Protein AF-A0A194XUF2-F1 (afdb_monomer_lite)

Sequence (335 aa):
MAGYPRASLILEAGYEISKMLRAVTEKLVVGLSPSSGTRDRFGSMASMAIQPSVFVESGSRYLGRPFASPPSCAIEDLLSIASDRVEYTFGHVTLLQTDPAFLRWYTQELLDNALLSAECKSMPEVCYGLAAEHISRDVANFWVWKGIVGELNYLKSVDNSKHNDPRLLSAMGALESLILHHIDHLERHICSCILQRPAFKDLWDIKYPAFGVAKTSNKGFKSALDLFKKDPLHWCLTQILTSTKTKDGFDHAMLFAFLNNLLSSKTIKEESKGRIDDALLEKYSDLGALHELRDLLLMHRTGLTYRNFDDAKLKETGRAWRYLSKGYKEGSTVL

Foldseek 3Di:
DPPPPVVVVVVVVVLVVLVVVLVVVVVVVVPDDPPDPDDDPPVVVVCLLPDQFPQDPDGDCLSPDRSDDDPPLDLVVLLVLLVVQLVVLVVVLCCCVPPPVSVVVLLVVQLLFFADVPPCVVPVVVSVVVSVLLSVVSVVSSLLSVLLSQLSVVLVVVPPVDPPDVVNLLSLLLSLQSLVVVLLLLLVVLVLSLCRGPLCVVQWDWDDDPDAAIDIDGPPDPDLVSCCVPPVQVSLSVLLSCQVPDPPGDDNSVSVSVNRSQLPDPPDDVSSNVSDDPSSVVSVSSSSSSVSSSVSSCVVDDPRDNDHNVNSLVPDPGPSSVCVVVCPDSPPPRD

Structure (mmCIF, N/CA/C/O backbone):
data_AF-A0A194XUF2-F1
#
_entry.id   AF-A0A194XUF2-F1
#
loop_
_atom_site.group_PDB
_atom_site.id
_atom_site.type_symbol
_atom_site.label_atom_id
_atom_site.label_alt_id
_atom_site.label_comp_id
_atom_site.label_asym_id
_atom_site.label_entity_id
_atom_site.label_seq_id
_atom_site.pdbx_PDB_ins_code
_atom_site.Cartn_x
_atom_site.Cartn_y
_atom_site.Cartn_z
_atom_site.occupancy
_atom_site.B_iso_or_equiv
_atom_site.auth_seq_id
_atom_site.auth_comp_id
_atom_site.auth_asym_id
_atom_site.auth_atom_id
_atom_site.pdbx_PDB_model_num
ATOM 1 N N . MET A 1 1 ? 38.205 -15.140 -6.579 1.00 40.06 1 MET A N 1
ATOM 2 C CA . MET A 1 1 ? 36.902 -15.312 -7.262 1.00 40.06 1 MET A CA 1
ATOM 3 C C . MET A 1 1 ? 36.712 -16.790 -7.610 1.00 40.06 1 MET A C 1
ATOM 5 O O . MET A 1 1 ? 37.253 -17.225 -8.611 1.00 40.06 1 MET A O 1
ATOM 9 N N . ALA A 1 2 ? 36.033 -17.581 -6.766 1.00 34.72 2 ALA A N 1
ATOM 10 C CA . ALA A 1 2 ? 35.863 -19.036 -6.963 1.00 34.72 2 ALA A CA 1
ATOM 11 C C . ALA A 1 2 ? 34.520 -19.583 -6.410 1.00 34.72 2 ALA A C 1
ATOM 13 O O . ALA A 1 2 ? 34.443 -20.729 -5.981 1.00 34.72 2 ALA A O 1
ATOM 14 N N . GLY A 1 3 ? 33.465 -18.755 -6.361 1.00 46.03 3 GLY A N 1
ATOM 15 C CA . GLY A 1 3 ? 32.161 -19.122 -5.767 1.00 46.03 3 GLY A CA 1
ATOM 16 C C . GLY A 1 3 ? 31.010 -19.333 -6.762 1.00 46.03 3 GLY A C 1
ATOM 17 O O . GLY A 1 3 ? 30.000 -19.932 -6.410 1.00 46.03 3 GLY A O 1
ATOM 18 N N . TYR A 1 4 ? 31.162 -18.877 -8.007 1.00 51.59 4 TYR A N 1
ATOM 19 C CA . TYR A 1 4 ? 30.084 -18.832 -9.006 1.00 51.59 4 TYR A CA 1
ATOM 20 C C . TYR A 1 4 ? 29.613 -20.210 -9.534 1.00 51.59 4 TYR A C 1
ATOM 22 O O . TYR A 1 4 ? 28.406 -20.404 -9.670 1.00 51.59 4 TYR A O 1
ATOM 30 N N . PRO A 1 5 ? 30.493 -21.212 -9.764 1.00 51.97 5 PRO A N 1
ATOM 31 C CA . PRO A 1 5 ? 30.065 -22.497 -10.334 1.00 51.97 5 PRO A CA 1
ATOM 32 C C . PRO A 1 5 ? 29.207 -23.331 -9.375 1.00 51.97 5 PRO A C 1
ATOM 34 O O . PRO A 1 5 ? 28.262 -23.992 -9.791 1.00 51.97 5 PRO A O 1
ATOM 37 N N . ARG A 1 6 ? 29.513 -23.285 -8.070 1.00 46.78 6 ARG A N 1
ATOM 38 C CA . ARG A 1 6 ? 28.787 -24.067 -7.057 1.00 46.78 6 ARG A CA 1
ATOM 39 C C . ARG A 1 6 ? 27.385 -23.522 -6.804 1.00 46.78 6 ARG A C 1
ATOM 41 O O . ARG A 1 6 ? 26.463 -24.311 -6.666 1.00 46.78 6 ARG A O 1
ATOM 48 N N . ALA A 1 7 ? 27.217 -22.199 -6.785 1.00 49.03 7 ALA A N 1
ATOM 49 C CA . ALA A 1 7 ? 25.901 -21.582 -6.631 1.00 49.03 7 ALA A CA 1
ATOM 50 C C . ALA A 1 7 ? 24.981 -21.898 -7.824 1.00 49.03 7 ALA A C 1
ATOM 52 O O . ALA A 1 7 ? 23.824 -22.248 -7.615 1.00 49.03 7 ALA A O 1
ATOM 53 N N . SER A 1 8 ? 25.513 -21.867 -9.053 1.00 49.47 8 SER A N 1
ATOM 54 C CA . SER A 1 8 ? 24.760 -22.242 -10.260 1.00 49.47 8 SER A CA 1
ATOM 55 C C . SER A 1 8 ? 24.282 -23.694 -10.211 1.00 49.47 8 SER A C 1
ATOM 57 O O . SER A 1 8 ? 23.112 -23.953 -10.458 1.00 49.47 8 SER A O 1
ATOM 59 N N . LEU A 1 9 ? 25.157 -24.629 -9.821 1.00 60.72 9 LEU A N 1
ATOM 60 C CA . LEU A 1 9 ? 24.805 -26.049 -9.695 1.00 60.72 9 LEU A CA 1
ATOM 61 C C . LEU A 1 9 ? 23.752 -26.303 -8.608 1.00 60.72 9 LEU A C 1
ATOM 63 O O . LEU A 1 9 ? 22.891 -27.160 -8.775 1.00 60.72 9 LEU A O 1
ATOM 67 N N . ILE A 1 10 ? 23.803 -25.561 -7.497 1.00 64.94 10 ILE A N 1
ATOM 68 C CA . ILE A 1 10 ? 22.801 -25.665 -6.425 1.00 64.94 10 ILE A CA 1
ATOM 69 C C . ILE A 1 10 ? 21.438 -25.155 -6.908 1.00 64.94 10 ILE A C 1
ATOM 71 O O . ILE A 1 10 ? 20.421 -25.789 -6.631 1.00 64.94 10 ILE A O 1
ATOM 75 N N . LEU A 1 11 ? 21.408 -24.043 -7.647 1.00 62.00 11 LEU A N 1
ATOM 76 C CA . LEU A 1 11 ? 20.172 -23.496 -8.213 1.00 62.00 11 LEU A CA 1
ATOM 77 C C . LEU A 1 11 ? 19.583 -24.414 -9.292 1.00 62.00 11 LEU A C 1
ATOM 79 O O . LEU A 1 11 ? 18.376 -24.637 -9.309 1.00 62.00 11 LEU A O 1
ATOM 83 N N . GLU A 1 12 ? 20.426 -24.995 -10.143 1.00 65.38 12 GLU A N 1
ATOM 84 C CA . GLU A 1 12 ? 20.022 -25.944 -11.185 1.00 65.38 12 GLU A CA 1
ATOM 85 C C . GLU A 1 12 ? 19.483 -27.251 -10.582 1.00 65.38 12 GLU A C 1
ATOM 87 O O . GLU A 1 12 ? 18.410 -27.720 -10.962 1.00 65.38 12 GLU A O 1
ATOM 92 N N . ALA A 1 13 ? 20.147 -27.784 -9.552 1.00 68.44 13 ALA A N 1
ATOM 93 C CA . ALA A 1 13 ? 19.640 -28.923 -8.793 1.00 68.44 13 ALA A CA 1
ATOM 94 C C . ALA A 1 13 ? 18.308 -28.599 -8.091 1.00 68.44 13 ALA A C 1
ATOM 96 O O . ALA A 1 13 ? 17.380 -29.408 -8.119 1.00 68.44 13 ALA A O 1
ATOM 97 N N . GLY A 1 14 ? 18.183 -27.408 -7.495 1.00 66.69 14 GLY A N 1
ATOM 98 C CA . GLY A 1 14 ? 16.940 -26.942 -6.873 1.00 66.69 14 GLY A CA 1
ATOM 99 C C . GLY A 1 14 ? 15.788 -26.806 -7.873 1.00 66.69 14 GLY A C 1
ATOM 100 O O . GLY A 1 14 ? 14.648 -27.165 -7.560 1.00 66.69 14 GLY A O 1
ATOM 101 N N . TYR A 1 15 ? 16.085 -26.354 -9.091 1.00 65.94 15 TYR A N 1
ATOM 102 C CA . TYR A 1 15 ? 15.126 -26.281 -10.189 1.00 65.94 15 TYR A CA 1
ATOM 103 C C . TYR A 1 15 ? 14.644 -27.673 -10.618 1.00 65.94 15 TYR A C 1
ATOM 105 O O . TYR A 1 15 ? 13.435 -27.903 -10.684 1.00 65.94 15 TYR A O 1
ATOM 113 N N . GLU A 1 16 ? 15.556 -28.624 -10.834 1.00 70.81 16 GLU A N 1
ATOM 114 C CA . GLU A 1 16 ? 15.193 -29.990 -11.234 1.00 70.81 16 GLU A CA 1
ATOM 115 C C . GLU A 1 16 ? 14.397 -30.726 -10.146 1.00 70.81 16 GLU A C 1
ATOM 117 O O . GLU A 1 16 ? 13.402 -31.390 -10.447 1.00 70.81 16 GLU A O 1
ATOM 122 N N . ILE A 1 17 ? 14.746 -30.535 -8.868 1.00 75.75 17 ILE A N 1
ATOM 123 C CA . ILE A 1 17 ? 13.960 -31.064 -7.743 1.00 75.75 17 ILE A CA 1
ATOM 124 C C . ILE A 1 17 ? 12.552 -30.458 -7.741 1.00 75.75 17 ILE A C 1
ATOM 126 O O . ILE A 1 17 ? 11.568 -31.188 -7.624 1.00 75.75 17 ILE A O 1
ATOM 130 N N . SER A 1 18 ? 12.427 -29.140 -7.911 1.00 65.12 18 SER A N 1
ATOM 131 C CA . SER A 1 18 ? 11.123 -28.460 -7.922 1.00 65.12 18 SER A CA 1
ATOM 132 C C . SER A 1 18 ? 10.251 -28.921 -9.092 1.00 65.12 18 SER A C 1
ATOM 134 O O . SER A 1 18 ? 9.057 -29.169 -8.926 1.00 65.12 18 SER A O 1
ATOM 136 N N . LYS A 1 19 ? 10.858 -29.114 -10.265 1.00 65.50 19 LYS A N 1
ATOM 137 C CA . LYS A 1 19 ? 10.210 -29.653 -11.465 1.00 65.50 19 LYS A CA 1
ATOM 138 C C . LYS A 1 19 ? 9.749 -31.099 -11.267 1.00 65.50 19 LYS A C 1
ATOM 140 O O . LYS A 1 19 ? 8.627 -31.435 -11.647 1.00 65.50 19 LYS A O 1
ATOM 145 N N . MET A 1 20 ? 10.564 -31.938 -10.625 1.00 74.88 20 MET A N 1
ATOM 146 C CA . MET A 1 20 ? 10.188 -33.305 -10.255 1.00 74.88 20 MET A CA 1
ATOM 147 C C . MET A 1 20 ? 9.020 -33.315 -9.259 1.00 74.88 20 MET A C 1
ATOM 149 O O . MET A 1 20 ? 8.030 -34.009 -9.487 1.00 74.88 20 MET A O 1
ATOM 153 N N . LEU A 1 21 ? 9.107 -32.533 -8.179 1.00 69.56 21 LEU A N 1
ATOM 154 C CA . LEU A 1 21 ? 8.065 -32.446 -7.150 1.00 69.56 21 LEU A CA 1
ATOM 155 C C . LEU A 1 21 ? 6.743 -31.951 -7.736 1.00 69.56 21 LEU A C 1
ATOM 157 O O . LEU A 1 21 ? 5.685 -32.507 -7.443 1.00 69.56 21 LEU A O 1
ATOM 161 N N . ARG A 1 22 ? 6.800 -30.974 -8.640 1.00 65.12 22 ARG A N 1
ATOM 162 C CA . ARG A 1 22 ? 5.644 -30.525 -9.412 1.00 65.12 22 ARG A CA 1
ATOM 163 C C . ARG A 1 22 ? 5.040 -31.648 -10.249 1.00 65.12 22 ARG A C 1
ATOM 165 O O . ARG A 1 22 ? 3.844 -31.887 -10.136 1.00 65.12 22 ARG A O 1
ATOM 172 N N . ALA A 1 23 ? 5.840 -32.364 -11.038 1.00 71.94 23 ALA A N 1
ATOM 173 C CA . ALA A 1 23 ? 5.343 -33.466 -11.863 1.00 71.94 23 ALA A CA 1
ATOM 174 C C . ALA A 1 23 ? 4.693 -34.578 -11.017 1.00 71.94 23 ALA A C 1
ATOM 176 O O . ALA A 1 23 ? 3.717 -35.201 -11.438 1.00 71.94 23 ALA A O 1
ATOM 177 N N . VAL A 1 24 ? 5.209 -34.820 -9.808 1.00 72.88 24 VAL A N 1
ATOM 178 C CA . VAL A 1 24 ? 4.599 -35.738 -8.836 1.00 72.88 24 VAL A CA 1
ATOM 179 C C . VAL A 1 24 ? 3.276 -35.178 -8.312 1.00 72.88 24 VAL A C 1
ATOM 181 O O . VAL A 1 24 ? 2.286 -35.903 -8.269 1.00 72.88 24 VAL A O 1
ATOM 184 N N . THR A 1 25 ? 3.222 -33.891 -7.975 1.00 68.00 25 THR A N 1
ATOM 185 C CA . THR A 1 25 ? 2.018 -33.244 -7.433 1.00 68.00 25 THR A CA 1
ATOM 186 C C . THR A 1 25 ? 0.908 -33.173 -8.481 1.00 68.00 25 THR A C 1
ATOM 188 O O . THR A 1 25 ? -0.230 -33.516 -8.184 1.00 68.00 25 THR A O 1
ATOM 191 N N . GLU A 1 26 ? 1.228 -32.829 -9.729 1.00 69.19 26 GLU A N 1
ATOM 192 C CA . GLU A 1 26 ? 0.279 -32.838 -10.848 1.00 69.19 26 GLU A CA 1
ATOM 193 C C . GLU A 1 26 ? -0.318 -34.237 -11.057 1.00 69.19 26 GLU A C 1
ATOM 195 O O . GLU A 1 26 ? -1.535 -34.374 -11.171 1.00 69.19 26 GLU A O 1
ATOM 200 N N . LYS A 1 27 ? 0.499 -35.299 -10.998 1.00 71.50 27 LYS A N 1
ATOM 201 C CA . LYS A 1 27 ? 0.008 -36.687 -11.066 1.00 71.50 27 LYS A CA 1
ATOM 202 C C . LYS A 1 27 ? -0.879 -37.076 -9.881 1.00 71.50 27 LYS A C 1
ATOM 204 O O . LYS A 1 27 ? -1.823 -37.836 -10.070 1.00 71.50 27 LYS A O 1
ATOM 209 N N . LEU A 1 28 ? -0.591 -36.571 -8.681 1.00 65.81 28 LEU A N 1
ATOM 210 C CA . LEU A 1 28 ? -1.396 -36.834 -7.484 1.00 65.81 28 LEU A CA 1
ATOM 211 C C . LEU A 1 28 ? -2.737 -36.083 -7.511 1.00 65.81 28 LEU A C 1
ATOM 213 O O . LEU A 1 28 ? -3.747 -36.618 -7.061 1.00 65.81 28 LEU A O 1
ATOM 217 N N . VAL A 1 29 ? -2.769 -34.869 -8.068 1.00 58.28 29 VAL A N 1
ATOM 218 C CA . VAL A 1 29 ? -3.973 -34.023 -8.121 1.00 58.28 29 VAL A CA 1
ATOM 219 C C . VAL A 1 29 ? -4.971 -34.491 -9.188 1.00 58.28 29 VAL A C 1
ATOM 221 O O . VAL A 1 29 ? -6.173 -34.358 -8.981 1.00 58.28 29 VAL A O 1
ATOM 224 N N . VAL A 1 30 ? -4.517 -35.119 -10.281 1.00 60.88 30 VAL A N 1
ATOM 225 C CA . VAL A 1 30 ? -5.395 -35.663 -11.344 1.00 60.88 30 VAL A CA 1
ATOM 226 C C . VAL A 1 30 ? -6.391 -36.723 -10.827 1.00 60.88 30 VAL A C 1
ATOM 228 O O . VAL A 1 30 ? -7.438 -36.924 -11.437 1.00 60.88 30 VAL A O 1
ATOM 231 N N . GLY A 1 31 ? -6.127 -37.362 -9.681 1.00 50.22 31 GLY A N 1
ATOM 232 C CA . GLY A 1 31 ? -7.043 -38.326 -9.050 1.00 50.22 31 GLY A CA 1
ATOM 233 C C . GLY A 1 31 ? -8.122 -37.723 -8.138 1.00 50.22 31 GLY A C 1
ATOM 234 O O . GLY A 1 31 ? -9.029 -38.440 -7.719 1.00 50.22 31 GLY A O 1
ATOM 235 N N . LEU A 1 32 ? -8.057 -36.426 -7.824 1.00 49.50 32 LEU A N 1
ATOM 236 C CA . LEU A 1 32 ? -8.953 -35.762 -6.871 1.00 49.50 32 LEU A CA 1
ATOM 237 C C . LEU A 1 32 ? -10.143 -35.112 -7.598 1.00 49.50 32 LEU A C 1
ATOM 239 O O . LEU A 1 32 ? -10.246 -33.892 -7.691 1.00 49.50 32 LEU A O 1
ATOM 243 N N . SER A 1 33 ? -11.061 -35.926 -8.127 1.00 41.66 33 SER A N 1
ATOM 244 C CA . SER A 1 33 ? -12.387 -35.425 -8.523 1.00 41.66 33 SER A CA 1
ATOM 245 C C . SER A 1 33 ? -13.258 -35.184 -7.278 1.00 41.66 33 SER A C 1
ATOM 247 O O . SER A 1 33 ? -13.257 -36.017 -6.371 1.00 41.66 33 SER A O 1
ATOM 249 N N . PRO A 1 34 ? -14.057 -34.102 -7.218 1.00 44.28 34 PRO A N 1
ATOM 250 C CA . PRO A 1 34 ? -14.832 -33.728 -6.029 1.00 44.28 34 PRO A CA 1
ATOM 251 C C . PRO A 1 34 ? -16.060 -34.623 -5.753 1.00 44.28 34 PRO A C 1
ATOM 253 O O . PRO A 1 34 ? -16.905 -34.265 -4.938 1.00 44.28 34 PRO A O 1
ATOM 256 N N . SER A 1 35 ? -16.195 -35.780 -6.411 1.00 41.84 35 SER A N 1
ATOM 257 C CA . SER A 1 35 ? -17.428 -36.580 -6.408 1.00 41.84 35 SER A CA 1
ATOM 258 C C . SER A 1 35 ? -17.342 -37.956 -5.739 1.00 41.84 35 SER A C 1
ATOM 260 O O . SER A 1 35 ? -18.341 -38.672 -5.741 1.00 41.84 35 SER A O 1
ATOM 262 N N . SER A 1 36 ? -16.223 -38.359 -5.131 1.00 37.88 36 SER A N 1
ATOM 263 C CA . SER A 1 36 ? -16.166 -39.628 -4.383 1.00 37.88 36 SER A CA 1
ATOM 264 C C . SER A 1 36 ? -16.103 -39.384 -2.878 1.00 37.88 36 SER A C 1
ATOM 266 O O . SER A 1 36 ? -15.071 -38.982 -2.344 1.00 37.88 36 SER A O 1
ATOM 268 N N . GLY A 1 37 ? -17.228 -39.637 -2.204 1.00 43.22 37 GLY A N 1
ATOM 269 C CA . GLY A 1 37 ? -17.474 -39.426 -0.775 1.00 43.22 37 GLY A CA 1
ATOM 270 C C . GLY A 1 37 ? -16.694 -40.335 0.177 1.00 43.22 37 GLY A C 1
ATOM 271 O O . GLY A 1 37 ? -17.290 -40.978 1.039 1.00 43.22 37 GLY A O 1
ATOM 272 N N . THR A 1 38 ? -15.367 -40.340 0.087 1.00 39.69 38 THR A N 1
ATOM 273 C CA . THR A 1 38 ? -14.507 -40.968 1.092 1.00 39.69 38 THR A CA 1
ATOM 274 C C . THR A 1 38 ? -13.694 -39.884 1.788 1.00 39.69 38 THR A C 1
ATOM 276 O O . THR A 1 38 ? -13.083 -39.041 1.141 1.00 39.69 38 THR A O 1
ATOM 279 N N . ARG A 1 39 ? -13.752 -39.867 3.125 1.00 50.03 39 ARG A N 1
ATOM 280 C CA . ARG A 1 39 ? -13.077 -38.912 4.019 1.00 50.03 39 ARG A CA 1
ATOM 281 C C . ARG A 1 39 ? -11.566 -38.849 3.756 1.00 50.03 39 ARG A C 1
ATOM 283 O O . ARG A 1 39 ? -10.800 -39.512 4.449 1.00 50.03 39 ARG A O 1
ATOM 290 N N . ASP A 1 40 ? -11.135 -37.980 2.853 1.00 44.59 40 ASP A N 1
ATOM 291 C CA . ASP A 1 40 ? -9.723 -37.652 2.702 1.00 44.59 40 ASP A CA 1
ATOM 292 C C . ASP A 1 40 ? -9.377 -36.432 3.553 1.00 44.59 40 ASP A C 1
ATOM 294 O O . ASP A 1 40 ? -9.626 -35.278 3.195 1.00 44.59 40 ASP A O 1
ATOM 298 N N . ARG A 1 41 ? -8.737 -36.692 4.700 1.00 46.06 41 ARG A N 1
ATOM 299 C CA . ARG A 1 41 ? -8.050 -35.660 5.500 1.00 46.06 41 ARG A CA 1
ATOM 300 C C . ARG A 1 41 ? -7.092 -34.832 4.633 1.00 46.06 41 ARG A C 1
ATOM 302 O O . ARG A 1 41 ? -6.920 -33.646 4.886 1.00 46.06 41 ARG A O 1
ATOM 309 N N . PHE A 1 42 ? -6.539 -35.438 3.581 1.00 41.28 42 PHE A N 1
ATOM 310 C CA . PHE A 1 42 ? -5.692 -34.780 2.590 1.00 41.28 42 PHE A CA 1
ATOM 311 C C . PHE A 1 42 ? -6.455 -33.804 1.687 1.00 41.28 42 PHE A C 1
ATOM 313 O O . PHE A 1 42 ? -5.980 -32.695 1.474 1.00 41.28 42 PHE A O 1
ATOM 320 N N . GLY A 1 43 ? -7.655 -34.162 1.219 1.00 38.03 43 GLY A N 1
ATOM 321 C CA . GLY A 1 43 ? -8.521 -33.262 0.450 1.00 38.03 43 GLY A CA 1
ATOM 322 C C . GLY A 1 43 ? -8.975 -32.062 1.281 1.00 38.03 43 GLY A C 1
ATOM 323 O O . GLY A 1 43 ? -8.968 -30.936 0.797 1.00 38.03 43 GLY A O 1
ATOM 324 N N . SER A 1 44 ? -9.254 -32.278 2.571 1.00 41.97 44 SER A N 1
ATOM 325 C CA . SER A 1 44 ? -9.526 -31.199 3.528 1.00 41.97 44 SER A CA 1
ATOM 326 C C . SER A 1 44 ? -8.309 -30.285 3.738 1.00 41.97 44 SER A C 1
ATOM 328 O O . SER A 1 44 ? -8.459 -29.068 3.649 1.00 41.97 44 SER A O 1
ATOM 330 N N . MET A 1 45 ? -7.105 -30.834 3.935 1.00 40.66 45 MET A N 1
ATOM 331 C CA . MET A 1 45 ? -5.872 -30.040 4.076 1.00 40.66 45 MET A CA 1
ATOM 332 C C . MET A 1 45 ? -5.511 -29.278 2.795 1.00 40.66 45 MET A C 1
ATOM 334 O O . MET A 1 45 ? -5.147 -28.107 2.862 1.00 40.66 45 MET A O 1
ATOM 338 N N . ALA A 1 46 ? -5.667 -29.908 1.629 1.00 37.84 46 ALA A N 1
ATOM 339 C CA . ALA A 1 46 ? -5.457 -29.272 0.334 1.00 37.84 46 ALA A CA 1
ATOM 340 C C . ALA A 1 46 ? -6.491 -28.165 0.087 1.00 37.84 46 ALA A C 1
ATOM 342 O O . ALA A 1 46 ? -6.126 -27.077 -0.332 1.00 37.84 46 ALA A O 1
ATOM 343 N N . SER A 1 47 ? -7.764 -28.383 0.428 1.00 39.75 47 SER A N 1
ATOM 344 C CA . SER A 1 47 ? -8.802 -27.350 0.304 1.00 39.75 47 SER A CA 1
ATOM 345 C C . SER A 1 47 ? -8.605 -26.167 1.258 1.00 39.75 47 SER A C 1
ATOM 347 O O . SER A 1 47 ? -8.954 -25.051 0.896 1.00 39.75 47 SER A O 1
ATOM 349 N N . MET A 1 48 ? -7.999 -26.372 2.438 1.00 39.69 48 MET A N 1
ATOM 350 C CA . MET A 1 48 ? -7.602 -25.278 3.338 1.00 39.69 48 MET A CA 1
ATOM 351 C C . MET A 1 48 ? -6.394 -24.497 2.806 1.00 39.69 48 MET A C 1
ATOM 353 O O . MET A 1 48 ? -6.323 -23.293 3.008 1.00 39.69 48 MET A O 1
ATOM 357 N N . ALA A 1 49 ? -5.468 -25.160 2.108 1.00 38.19 49 ALA A N 1
ATOM 358 C CA . ALA A 1 49 ? -4.321 -24.514 1.465 1.00 38.19 49 ALA A CA 1
ATOM 359 C C . ALA A 1 49 ? -4.668 -23.830 0.124 1.00 38.19 49 ALA A C 1
ATOM 361 O O . ALA A 1 49 ? -3.873 -23.048 -0.384 1.00 38.19 49 ALA A O 1
ATOM 362 N N . ILE A 1 50 ? -5.831 -24.144 -0.462 1.00 40.34 50 ILE A N 1
ATOM 363 C CA . ILE A 1 50 ? -6.291 -23.680 -1.783 1.00 40.34 50 ILE A CA 1
ATOM 364 C C . ILE A 1 50 ? -7.634 -22.935 -1.635 1.00 40.34 50 ILE A C 1
ATOM 366 O O . ILE A 1 50 ? -8.524 -23.066 -2.473 1.00 40.34 50 ILE A O 1
ATOM 370 N N . GLN A 1 51 ? -7.837 -22.176 -0.554 1.00 37.12 51 GLN A N 1
ATOM 371 C CA . GLN A 1 51 ? -8.993 -21.276 -0.498 1.00 37.12 51 GLN A CA 1
ATOM 372 C C . GLN A 1 51 ? -8.721 -20.027 -1.350 1.00 37.12 51 GLN A C 1
ATOM 374 O O . GLN A 1 51 ? -7.654 -19.428 -1.207 1.00 37.12 51 GLN A O 1
ATOM 379 N N . PRO A 1 52 ? -9.654 -19.619 -2.231 1.00 35.91 52 PRO A N 1
ATOM 380 C CA . PRO A 1 52 ? -9.595 -18.301 -2.848 1.00 35.91 52 PRO A CA 1
ATOM 381 C C . PRO A 1 52 ? -9.735 -17.238 -1.751 1.00 35.91 52 PRO A C 1
ATOM 383 O O . PRO A 1 52 ? -10.600 -17.340 -0.879 1.00 35.91 52 PRO A O 1
ATOM 386 N N . SER A 1 53 ? -8.825 -16.268 -1.758 1.00 36.91 53 SER A N 1
ATOM 387 C CA . SER A 1 53 ? -8.727 -15.221 -0.748 1.00 36.91 53 SER A CA 1
ATOM 388 C C . SER A 1 53 ? -9.864 -14.214 -0.824 1.00 36.91 53 SER A C 1
ATOM 390 O O . SER A 1 53 ? -10.385 -13.911 -1.890 1.00 36.91 53 SER A O 1
ATOM 392 N N . VAL A 1 54 ? -10.159 -13.618 0.333 1.00 42.38 54 VAL A N 1
ATOM 393 C CA . VAL A 1 54 ? -10.959 -12.388 0.467 1.00 42.38 54 VAL A CA 1
ATOM 394 C C . VAL A 1 54 ? -10.219 -11.185 -0.144 1.00 42.38 54 VAL A C 1
ATOM 396 O O . VAL A 1 54 ? -10.834 -10.229 -0.601 1.00 42.38 54 VAL A O 1
ATOM 399 N N . PHE A 1 55 ? -8.888 -11.254 -0.226 1.00 39.78 55 PHE A N 1
ATOM 400 C CA . PHE A 1 55 ? -8.082 -10.301 -0.976 1.00 39.78 55 PHE A CA 1
ATOM 401 C C . PHE A 1 55 ? -8.114 -10.654 -2.469 1.00 39.78 55 PHE A C 1
ATOM 403 O O . PHE A 1 55 ? -7.320 -11.470 -2.938 1.00 39.78 55 PHE A O 1
ATOM 410 N N . VAL A 1 56 ? -8.992 -9.947 -3.182 1.00 43.31 56 VAL A N 1
ATOM 411 C CA . VAL A 1 56 ? -8.997 -9.678 -4.629 1.00 43.31 56 VAL A CA 1
ATOM 412 C C . VAL A 1 56 ? -9.650 -10.742 -5.532 1.00 43.31 56 VAL A C 1
ATOM 414 O O . VAL A 1 56 ? -9.237 -11.897 -5.590 1.00 43.31 56 VAL A O 1
ATOM 417 N N . GLU A 1 57 ? -10.576 -10.267 -6.375 1.00 39.62 57 GLU A N 1
ATOM 418 C CA . GLU A 1 57 ? -11.034 -10.880 -7.639 1.00 39.62 57 GLU A CA 1
ATOM 419 C C . GLU A 1 57 ? -9.893 -11.129 -8.666 1.00 39.62 57 GLU A C 1
ATOM 421 O O . GLU A 1 57 ? -10.126 -11.688 -9.733 1.00 39.62 57 GLU A O 1
ATOM 426 N N . SER A 1 58 ? -8.643 -10.818 -8.306 1.00 46.03 58 SER A N 1
ATOM 427 C CA . SER A 1 58 ? -7.393 -11.082 -9.025 1.00 46.03 58 SER A CA 1
ATOM 428 C C . SER A 1 58 ? -6.354 -11.571 -8.006 1.00 46.03 58 SER A C 1
ATOM 430 O O . SER A 1 58 ? -5.645 -10.781 -7.386 1.00 46.03 58 SER A O 1
ATOM 432 N N . GLY A 1 59 ? -6.323 -12.882 -7.751 1.00 45.38 59 GLY A N 1
ATOM 433 C CA . GLY A 1 59 ? -5.532 -13.484 -6.672 1.00 45.38 59 GLY A CA 1
ATOM 434 C C . GLY A 1 59 ? -4.037 -13.129 -6.714 1.00 45.38 59 GLY A C 1
ATOM 435 O O . GLY A 1 59 ? -3.359 -13.383 -7.707 1.00 45.38 59 GLY A O 1
ATOM 436 N N . SER A 1 60 ? -3.517 -12.589 -5.606 1.00 47.59 60 SER A N 1
ATOM 437 C CA . SER A 1 60 ? -2.083 -12.306 -5.419 1.00 47.59 60 SER A CA 1
ATOM 438 C C . SER A 1 60 ? -1.232 -13.584 -5.480 1.00 47.59 60 SER A C 1
ATOM 440 O O . SER A 1 60 ? -1.610 -14.625 -4.926 1.00 47.59 60 SER A O 1
ATOM 442 N N . ARG A 1 61 ? -0.035 -13.507 -6.092 1.00 51.22 61 ARG A N 1
ATOM 443 C CA . ARG A 1 61 ? 0.912 -14.641 -6.185 1.00 51.22 61 ARG A CA 1
ATOM 444 C C . ARG A 1 61 ? 1.486 -15.064 -4.830 1.00 51.22 61 ARG A C 1
ATOM 446 O O . ARG A 1 61 ? 2.027 -16.165 -4.724 1.00 51.22 61 ARG A O 1
ATOM 453 N N . TYR A 1 62 ? 1.325 -14.250 -3.786 1.00 43.22 62 TYR A N 1
ATOM 454 C CA . TYR A 1 62 ? 1.710 -14.597 -2.414 1.00 43.22 62 TYR A CA 1
ATOM 455 C C . TYR A 1 62 ? 0.900 -15.736 -1.801 1.00 43.22 62 TYR A C 1
ATOM 457 O O . TYR A 1 62 ? 1.334 -16.360 -0.837 1.00 43.22 62 TYR A O 1
ATOM 465 N N . LEU A 1 63 ? -0.239 -16.072 -2.402 1.00 46.50 63 LEU A N 1
ATOM 466 C CA . LEU A 1 63 ? -1.046 -17.233 -2.031 1.00 46.50 63 LEU A CA 1
ATOM 467 C C . LEU A 1 63 ? -0.647 -18.487 -2.826 1.00 46.50 63 LEU A C 1
ATOM 469 O O . LEU A 1 63 ? -1.435 -19.418 -2.996 1.00 46.50 63 LEU A O 1
ATOM 473 N N . GLY A 1 64 ? 0.586 -18.496 -3.341 1.00 47.25 64 GLY A N 1
ATOM 474 C CA . GLY A 1 64 ? 1.135 -19.523 -4.209 1.00 47.25 64 GLY A CA 1
ATOM 475 C C . GLY A 1 64 ? 1.002 -20.930 -3.634 1.00 47.25 64 GLY A C 1
ATOM 476 O O . GLY A 1 64 ? 1.531 -21.261 -2.573 1.00 47.25 64 GLY A O 1
ATOM 477 N N . ARG A 1 65 ? 0.329 -21.785 -4.408 1.00 47.81 65 ARG A N 1
ATOM 478 C CA . ARG A 1 65 ? 0.308 -23.237 -4.224 1.00 47.81 65 ARG A CA 1
ATOM 479 C C . ARG A 1 65 ? 1.752 -23.752 -4.128 1.00 47.81 65 ARG A C 1
ATOM 481 O O . ARG A 1 65 ? 2.568 -23.383 -4.980 1.00 47.81 65 ARG A O 1
ATOM 488 N N . PRO A 1 66 ? 2.084 -24.632 -3.169 1.00 45.06 66 PRO A N 1
ATOM 489 C CA . PRO A 1 66 ? 3.387 -25.283 -3.174 1.00 45.06 66 PRO A CA 1
ATOM 490 C C . PRO A 1 66 ? 3.612 -25.980 -4.530 1.00 45.06 66 PRO A C 1
ATOM 492 O O . PRO A 1 66 ? 2.703 -26.628 -5.051 1.00 45.06 66 PRO A O 1
ATOM 495 N N . PHE A 1 67 ? 4.816 -25.822 -5.099 1.00 48.09 67 PHE A N 1
ATOM 496 C CA . PHE A 1 67 ? 5.259 -26.388 -6.392 1.00 48.09 67 PHE A CA 1
ATOM 497 C C . PHE A 1 67 ? 4.721 -25.731 -7.679 1.00 48.09 67 PHE A C 1
ATOM 499 O O . PHE A 1 67 ? 4.746 -26.355 -8.745 1.00 48.09 67 PHE A O 1
ATOM 506 N N . ALA A 1 68 ? 4.273 -24.473 -7.626 1.00 51.31 68 ALA A N 1
ATOM 507 C CA . ALA A 1 68 ? 4.005 -23.694 -8.838 1.00 51.31 68 ALA A CA 1
ATOM 508 C C . ALA A 1 68 ? 5.276 -23.506 -9.700 1.00 51.31 68 ALA A C 1
ATOM 510 O O . ALA A 1 68 ? 6.399 -23.554 -9.190 1.00 51.31 68 ALA A O 1
ATOM 511 N N . SER A 1 69 ? 5.106 -23.293 -11.016 1.00 47.19 69 SER A N 1
ATOM 512 C CA . SER A 1 69 ? 6.206 -22.840 -11.886 1.00 47.19 69 SER A CA 1
ATOM 513 C C . SER A 1 69 ? 6.923 -21.650 -11.239 1.00 47.19 69 SER A C 1
ATOM 515 O O . SER A 1 69 ? 6.228 -20.799 -10.677 1.00 47.19 69 SER A O 1
ATOM 517 N N . PRO A 1 70 ? 8.256 -21.518 -11.380 1.00 52.03 70 PRO A N 1
ATOM 518 C CA . PRO A 1 70 ? 8.914 -20.247 -11.103 1.00 52.03 70 PRO A CA 1
ATOM 519 C C . PRO A 1 70 ? 8.150 -19.143 -11.846 1.00 52.03 70 PRO A C 1
ATOM 521 O O . PRO A 1 70 ? 7.840 -19.349 -13.028 1.00 52.03 70 PRO A O 1
ATOM 524 N N . PRO A 1 71 ? 7.781 -18.033 -11.185 1.00 57.72 71 PRO A N 1
ATOM 525 C CA . PRO A 1 71 ? 7.062 -16.964 -11.855 1.00 57.72 71 PRO A CA 1
ATOM 526 C C . PRO A 1 71 ? 7.887 -16.521 -13.064 1.00 57.72 71 PRO A C 1
ATOM 528 O O . PRO A 1 71 ? 9.080 -16.236 -12.941 1.00 57.72 71 PRO A O 1
ATOM 531 N N . SER A 1 72 ? 7.269 -16.508 -14.246 1.00 57.78 72 SER A N 1
ATOM 532 C CA . SER A 1 72 ? 7.869 -15.859 -15.405 1.00 57.78 72 SER A CA 1
ATOM 533 C C . SER A 1 72 ? 8.056 -14.398 -15.032 1.00 57.78 72 SER A C 1
ATOM 535 O O . SER A 1 72 ? 7.086 -13.693 -14.794 1.00 57.78 72 SER A O 1
ATOM 537 N N . CYS A 1 73 ? 9.292 -13.935 -14.906 1.00 62.00 73 CYS A N 1
ATOM 538 C CA . CYS A 1 73 ? 9.529 -12.526 -14.656 1.00 62.00 73 CYS A CA 1
ATOM 539 C C . CYS A 1 73 ? 9.463 -11.784 -15.996 1.00 62.00 73 CYS A C 1
ATOM 541 O O . CYS A 1 73 ? 10.487 -11.510 -16.614 1.00 62.00 73 CYS A O 1
ATOM 543 N N . ALA A 1 74 ? 8.249 -11.569 -16.499 1.00 74.50 74 ALA A N 1
ATOM 544 C CA . ALA A 1 74 ? 7.998 -10.762 -17.685 1.0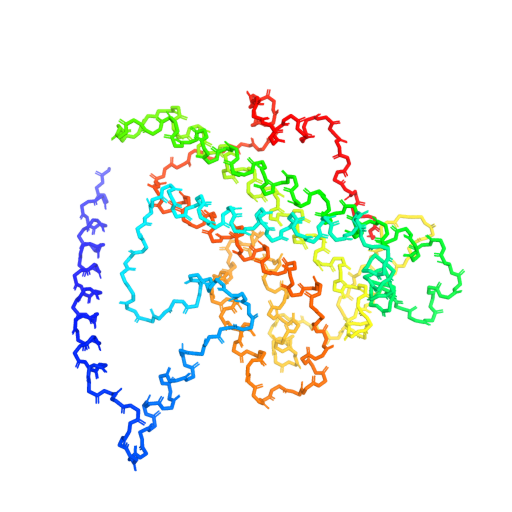0 74.50 74 ALA A CA 1
ATOM 545 C C . ALA A 1 74 ? 7.588 -9.349 -17.253 1.00 74.50 74 ALA A C 1
ATOM 547 O O . ALA A 1 74 ? 6.859 -9.181 -16.274 1.00 74.50 74 ALA A O 1
ATOM 548 N N . ILE A 1 75 ? 8.018 -8.323 -17.991 1.00 82.25 75 ILE A N 1
ATOM 549 C CA . ILE A 1 75 ? 7.582 -6.939 -17.738 1.00 82.25 75 ILE A CA 1
ATOM 550 C C . ILE A 1 75 ? 6.053 -6.830 -17.885 1.00 82.25 75 ILE A C 1
ATOM 552 O O . ILE A 1 75 ? 5.414 -6.026 -17.213 1.00 82.25 75 ILE A O 1
ATOM 556 N N . GLU A 1 76 ? 5.452 -7.686 -18.711 1.00 85.62 76 GLU A N 1
ATOM 557 C CA . GLU A 1 76 ? 4.009 -7.861 -18.866 1.00 85.62 76 GLU A CA 1
ATOM 558 C C . GLU A 1 76 ? 3.307 -8.233 -17.555 1.00 85.62 76 GLU A C 1
ATOM 560 O O . GLU A 1 76 ? 2.244 -7.687 -17.271 1.00 85.62 76 GLU A O 1
ATOM 565 N N . ASP A 1 77 ? 3.908 -9.098 -16.735 1.00 83.38 77 ASP A N 1
ATOM 566 C CA . ASP A 1 77 ? 3.331 -9.504 -15.450 1.00 83.38 77 ASP A CA 1
ATOM 567 C C . ASP A 1 77 ? 3.329 -8.329 -14.463 1.00 83.38 77 ASP A C 1
ATOM 569 O O . ASP A 1 77 ? 2.334 -8.085 -13.780 1.00 83.38 77 ASP A O 1
ATOM 573 N N . LEU A 1 78 ? 4.419 -7.550 -14.438 1.00 86.75 78 LEU A N 1
ATOM 574 C CA . LEU A 1 78 ? 4.505 -6.314 -13.652 1.00 86.75 78 LEU A CA 1
ATOM 575 C C . LEU A 1 78 ? 3.460 -5.287 -14.117 1.00 86.75 78 LEU A C 1
ATOM 577 O O . LEU A 1 78 ? 2.799 -4.642 -13.303 1.00 86.75 78 LEU A O 1
ATOM 581 N N . LEU A 1 79 ? 3.305 -5.135 -15.435 1.00 89.88 79 LEU A N 1
ATOM 582 C CA . LEU A 1 79 ? 2.318 -4.236 -16.029 1.00 89.88 79 LEU A CA 1
ATOM 583 C C . LEU A 1 79 ? 0.889 -4.659 -15.698 1.00 89.88 79 LEU A C 1
ATOM 585 O O . LEU A 1 79 ? 0.080 -3.778 -15.424 1.00 89.88 79 LEU A O 1
ATOM 589 N N . SER A 1 80 ? 0.585 -5.958 -15.694 1.00 89.50 80 SER A N 1
ATOM 590 C CA . SER A 1 80 ? -0.735 -6.471 -15.313 1.00 89.50 80 SER A CA 1
ATOM 591 C C . SER A 1 80 ? -1.087 -6.056 -13.885 1.00 89.50 80 SER A C 1
ATOM 593 O O . SER A 1 80 ? -2.082 -5.369 -13.690 1.00 89.50 80 SER A O 1
ATOM 595 N N . ILE A 1 81 ? -0.222 -6.359 -12.907 1.00 88.00 81 ILE A N 1
ATOM 596 C CA . ILE A 1 81 ? -0.464 -6.028 -11.490 1.00 88.00 81 ILE A CA 1
ATOM 597 C C . ILE A 1 81 ? -0.699 -4.524 -11.310 1.00 88.00 81 ILE A C 1
ATOM 599 O O . ILE A 1 81 ? -1.651 -4.101 -10.654 1.00 88.00 81 ILE A O 1
ATOM 603 N N . ALA A 1 82 ? 0.169 -3.699 -11.900 1.00 91.75 82 ALA A N 1
ATOM 604 C CA . ALA A 1 82 ? 0.059 -2.253 -11.771 1.00 91.75 82 ALA A CA 1
ATOM 605 C C . ALA A 1 82 ? -1.183 -1.694 -12.491 1.00 91.75 82 ALA A C 1
ATOM 607 O O . ALA A 1 82 ? -1.775 -0.730 -12.011 1.00 91.75 82 ALA A O 1
ATOM 608 N N . SER A 1 83 ? -1.587 -2.282 -13.621 1.00 92.44 83 SER A N 1
ATOM 609 C CA . SER A 1 83 ? -2.753 -1.826 -14.389 1.00 92.44 83 SER A CA 1
ATOM 610 C C . SER A 1 83 ? -4.058 -2.168 -13.680 1.00 92.44 83 SER A C 1
ATOM 612 O O . SER A 1 83 ? -4.897 -1.281 -13.543 1.00 92.44 83 SER A O 1
ATOM 614 N N . ASP A 1 84 ? -4.179 -3.377 -13.128 1.00 89.25 84 ASP A N 1
ATOM 615 C CA . ASP A 1 84 ? -5.335 -3.788 -12.319 1.00 89.25 84 ASP A CA 1
ATOM 616 C C . ASP A 1 84 ? -5.540 -2.828 -11.133 1.00 89.25 84 ASP A C 1
ATOM 618 O O . ASP A 1 84 ? -6.654 -2.393 -10.837 1.00 89.25 84 ASP A O 1
ATOM 622 N N . ARG A 1 85 ? -4.444 -2.409 -10.482 1.00 91.38 85 ARG A N 1
ATOM 623 C CA . ARG A 1 85 ? -4.486 -1.408 -9.404 1.00 91.38 85 ARG A CA 1
ATOM 624 C C . ARG A 1 85 ? -4.882 -0.015 -9.882 1.00 91.38 85 ARG A C 1
ATOM 626 O O . ARG A 1 85 ? -5.602 0.688 -9.170 1.00 91.38 85 ARG A O 1
ATOM 633 N N . VAL A 1 86 ? -4.452 0.401 -11.073 1.00 92.31 86 VAL A N 1
ATOM 634 C CA . VAL A 1 86 ? -4.910 1.666 -11.668 1.00 92.31 86 VAL A CA 1
ATOM 635 C C . VAL A 1 86 ? -6.409 1.624 -11.933 1.00 92.31 86 VAL A C 1
ATOM 637 O O . VAL A 1 86 ? -7.085 2.592 -11.603 1.00 92.31 86 VAL A O 1
ATOM 640 N N . GLU A 1 87 ? -6.935 0.541 -12.501 1.00 91.69 87 GLU A N 1
ATOM 641 C CA . GLU A 1 87 ? -8.369 0.410 -12.785 1.00 91.69 87 GLU A CA 1
ATOM 642 C C . GLU A 1 87 ? -9.200 0.427 -11.501 1.00 91.69 87 GLU A C 1
ATOM 644 O O . GLU A 1 87 ? -10.167 1.187 -11.402 1.00 91.69 87 GLU A O 1
ATOM 649 N N . TYR A 1 88 ? -8.765 -0.324 -10.488 1.00 88.62 88 TYR A N 1
ATOM 650 C CA . TYR A 1 88 ? -9.411 -0.357 -9.180 1.00 88.62 88 TYR A CA 1
ATOM 651 C C . TYR A 1 88 ? -9.443 1.033 -8.519 1.00 88.62 88 TYR A C 1
ATOM 653 O O . TYR A 1 88 ? -10.510 1.559 -8.195 1.00 88.62 88 TYR A O 1
ATOM 661 N N . THR A 1 89 ? -8.281 1.683 -8.388 1.00 89.94 89 THR A N 1
ATOM 662 C CA . THR A 1 89 ? -8.190 3.011 -7.752 1.00 89.94 89 THR A CA 1
ATOM 663 C C . THR A 1 89 ? -8.873 4.104 -8.573 1.00 89.94 89 THR A C 1
ATOM 665 O O . THR A 1 89 ? -9.430 5.045 -8.009 1.00 89.94 89 THR A O 1
ATOM 668 N N . PHE A 1 90 ? -8.889 3.980 -9.902 1.00 91.31 90 PHE A N 1
ATOM 669 C CA . PHE A 1 90 ? -9.648 4.870 -10.775 1.00 91.31 90 PHE A CA 1
ATOM 670 C C . PHE A 1 90 ? -11.152 4.748 -10.538 1.00 91.31 90 PHE A C 1
ATOM 672 O O . PHE A 1 90 ? -11.829 5.773 -10.470 1.00 91.31 90 PHE A O 1
ATOM 679 N N . GLY A 1 91 ? -11.668 3.524 -10.388 1.00 91.69 91 GLY A N 1
ATOM 680 C CA . GLY A 1 91 ? -13.067 3.272 -10.050 1.00 91.69 91 GLY A CA 1
ATOM 681 C C . GLY A 1 91 ? -13.464 3.964 -8.747 1.00 91.69 91 GLY A C 1
ATOM 682 O O . GLY A 1 91 ? -14.403 4.762 -8.744 1.00 91.69 91 GLY A O 1
ATOM 683 N N . HIS A 1 92 ? -12.688 3.751 -7.679 1.00 88.81 92 HIS A N 1
ATOM 684 C CA . HIS A 1 92 ? -12.906 4.395 -6.376 1.00 88.81 92 HIS A CA 1
ATOM 685 C C . HIS A 1 92 ? -12.898 5.927 -6.469 1.00 88.81 92 HIS A C 1
ATOM 687 O O . HIS A 1 92 ? -13.863 6.588 -6.088 1.00 88.81 92 HIS A O 1
ATOM 693 N N . VAL A 1 93 ? -11.853 6.514 -7.064 1.00 91.31 93 VAL A N 1
ATOM 694 C CA . VAL A 1 93 ? -11.743 7.977 -7.218 1.00 91.31 93 VAL A CA 1
ATOM 695 C C . VAL A 1 93 ? -12.864 8.544 -8.090 1.00 91.31 93 VAL A C 1
ATOM 697 O O . VAL A 1 93 ? -13.358 9.638 -7.814 1.00 91.31 93 VAL A O 1
ATOM 700 N N . THR A 1 94 ? -13.290 7.814 -9.121 1.00 92.56 94 THR A N 1
ATOM 701 C CA . THR A 1 94 ? -14.417 8.223 -9.965 1.00 92.56 94 THR A CA 1
ATOM 702 C C . THR A 1 94 ? -15.694 8.285 -9.140 1.00 92.56 94 THR A C 1
ATOM 704 O O . THR A 1 94 ? -16.349 9.322 -9.149 1.00 92.56 94 THR A O 1
ATOM 707 N N . LEU A 1 95 ? -16.009 7.244 -8.360 1.00 91.00 95 LEU A N 1
ATOM 708 C CA . LEU A 1 95 ? -17.186 7.236 -7.487 1.00 91.00 95 LEU A CA 1
ATOM 709 C C . LEU A 1 95 ? -17.157 8.389 -6.478 1.00 91.00 95 LEU A C 1
ATOM 711 O O . LEU A 1 95 ? -18.159 9.089 -6.335 1.00 91.00 95 LEU A O 1
ATOM 715 N N . LEU A 1 96 ? -16.001 8.663 -5.861 1.00 89.56 96 LEU A N 1
ATOM 716 C CA . LEU A 1 96 ? -15.828 9.808 -4.957 1.00 89.56 96 LEU A CA 1
ATOM 717 C C . LEU A 1 96 ? -16.127 11.160 -5.626 1.00 89.56 96 LEU A C 1
ATOM 719 O O . LEU A 1 96 ? -16.569 12.090 -4.952 1.00 89.56 96 LEU A O 1
ATOM 723 N N . GLN A 1 97 ? -15.877 11.291 -6.932 1.00 90.06 97 GLN A N 1
ATOM 724 C CA . GLN A 1 97 ? -16.092 12.530 -7.687 1.00 90.06 97 GLN A CA 1
ATOM 725 C C . GLN A 1 97 ? -17.493 12.640 -8.294 1.00 90.06 97 GLN A C 1
ATOM 727 O O . GLN A 1 97 ? -18.035 13.742 -8.376 1.00 90.06 97 GLN A O 1
ATOM 732 N N . THR A 1 98 ? -18.059 11.529 -8.767 1.00 93.44 98 THR A N 1
ATOM 733 C CA . THR A 1 98 ? -19.283 11.532 -9.579 1.00 93.44 98 THR A CA 1
ATOM 734 C C . THR A 1 98 ? -20.537 11.169 -8.799 1.00 93.44 98 THR A C 1
ATOM 736 O O . THR A 1 98 ? -21.619 11.581 -9.212 1.00 93.44 98 THR A O 1
ATOM 739 N N . ASP A 1 99 ? -20.421 10.416 -7.700 1.00 93.81 99 ASP A N 1
ATOM 740 C CA . ASP A 1 99 ? -21.558 9.981 -6.886 1.00 93.81 99 ASP A CA 1
ATOM 741 C C . ASP A 1 99 ? -21.536 10.628 -5.482 1.00 93.81 99 ASP A C 1
ATOM 743 O O . ASP A 1 99 ? -20.803 10.197 -4.585 1.00 93.81 99 ASP A O 1
ATOM 747 N N . PRO A 1 100 ? -22.384 11.648 -5.239 1.00 91.81 100 PRO A N 1
ATOM 748 C CA . PRO A 1 100 ? -22.501 12.275 -3.927 1.00 91.81 100 PRO A CA 1
ATOM 749 C C . PRO A 1 100 ? -22.974 11.326 -2.819 1.00 91.81 100 PRO A C 1
ATOM 751 O O . PRO A 1 100 ? -22.679 11.579 -1.650 1.00 91.81 100 PRO A O 1
ATOM 754 N N . ALA A 1 101 ? -23.742 10.279 -3.143 1.00 92.12 101 ALA A N 1
ATOM 755 C CA . ALA A 1 101 ? -24.199 9.305 -2.156 1.00 92.12 101 ALA A CA 1
ATOM 756 C C . ALA A 1 101 ? -23.032 8.428 -1.693 1.00 92.12 101 ALA A C 1
ATOM 758 O O . ALA A 1 101 ? -22.840 8.278 -0.485 1.00 92.12 101 ALA A O 1
ATOM 759 N N . PHE A 1 102 ? -22.212 7.950 -2.633 1.00 89.06 102 PHE A N 1
ATOM 760 C CA . PHE A 1 102 ? -20.983 7.221 -2.328 1.00 89.06 102 PHE A CA 1
ATOM 761 C C . PHE A 1 102 ? -20.014 8.062 -1.491 1.00 89.06 102 PHE A C 1
ATOM 763 O O . PHE A 1 102 ? -19.567 7.608 -0.442 1.00 89.06 102 PHE A O 1
ATOM 770 N N . LEU A 1 103 ? -19.754 9.318 -1.877 1.00 88.50 103 LEU A N 1
ATOM 771 C CA . LEU A 1 103 ? -18.871 10.205 -1.110 1.00 88.50 103 LEU A CA 1
ATOM 772 C C . LEU A 1 103 ? -19.359 10.409 0.332 1.00 88.50 103 LEU A C 1
ATOM 774 O O . LEU A 1 103 ? -18.554 10.388 1.264 1.00 88.50 103 LEU A O 1
ATOM 778 N N . ARG A 1 104 ? -20.670 10.603 0.536 1.00 88.00 104 ARG A N 1
ATOM 779 C CA . ARG A 1 104 ? -21.254 10.734 1.882 1.00 88.00 104 ARG A CA 1
ATOM 780 C C . ARG A 1 104 ? -21.099 9.454 2.688 1.00 88.00 104 ARG A C 1
ATOM 782 O O . ARG A 1 104 ? -20.706 9.537 3.845 1.00 88.00 104 ARG A O 1
ATOM 789 N N . TRP A 1 105 ? -21.405 8.307 2.086 1.00 88.88 105 TRP A N 1
ATOM 790 C CA . TRP A 1 105 ? -21.251 7.007 2.730 1.00 88.88 105 TRP A CA 1
ATOM 791 C C . TRP A 1 105 ? -19.794 6.758 3.131 1.00 88.88 105 TRP A C 1
ATOM 793 O O . TRP A 1 105 ? -19.536 6.519 4.305 1.00 88.88 105 TRP A O 1
ATOM 803 N N . TYR A 1 106 ? -18.845 6.936 2.210 1.00 86.56 106 TYR A N 1
ATOM 804 C CA . TYR A 1 106 ? -17.423 6.721 2.474 1.00 86.56 106 TYR A CA 1
ATOM 805 C C . TYR A 1 106 ? -16.881 7.688 3.531 1.00 86.56 106 TYR A C 1
ATOM 807 O O . TYR A 1 106 ? -16.147 7.298 4.432 1.00 86.56 106 TYR A O 1
ATOM 815 N N . THR A 1 107 ? -17.289 8.960 3.482 1.00 84.81 107 THR A N 1
ATOM 816 C CA . THR A 1 107 ? -16.914 9.934 4.520 1.00 84.81 107 THR A CA 1
ATOM 817 C C . THR A 1 107 ? -17.478 9.529 5.880 1.00 84.81 107 THR A C 1
ATOM 819 O O . THR A 1 107 ? -16.775 9.635 6.880 1.00 84.81 107 THR A O 1
ATOM 822 N N . GLN A 1 108 ? -18.725 9.053 5.933 1.00 83.38 108 GLN A N 1
ATOM 823 C CA . GLN A 1 108 ? -19.332 8.580 7.173 1.00 83.38 108 GLN A CA 1
ATOM 824 C C . GLN A 1 108 ? -18.608 7.344 7.707 1.00 83.38 108 GLN A C 1
ATOM 826 O O . GLN A 1 108 ? -18.282 7.312 8.884 1.00 83.38 108 GLN A O 1
ATOM 831 N N . GLU A 1 109 ? -18.282 6.380 6.848 1.00 82.00 109 GLU A N 1
ATOM 832 C CA . GLU A 1 109 ? -17.500 5.201 7.218 1.00 82.00 109 GLU A CA 1
ATOM 833 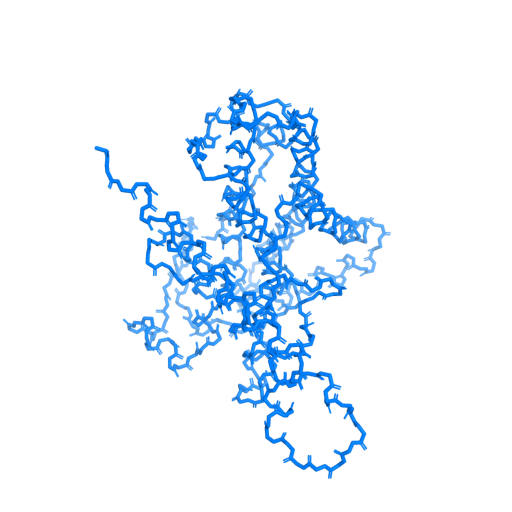C C . GLU A 1 109 ? -16.119 5.594 7.757 1.00 82.00 109 GLU A C 1
ATOM 835 O O . GLU A 1 109 ? -15.686 5.096 8.796 1.00 82.00 109 GLU A O 1
ATOM 840 N N . LEU A 1 110 ? -15.435 6.534 7.096 1.00 79.75 110 LEU A N 1
ATOM 841 C CA . LEU A 1 110 ? -14.172 7.071 7.584 1.00 79.75 110 LEU A CA 1
ATOM 842 C C . LEU A 1 110 ? -14.337 7.733 8.946 1.00 79.75 110 LEU A C 1
ATOM 844 O O . LEU A 1 110 ? -13.482 7.514 9.788 1.00 79.75 110 LEU A O 1
ATOM 848 N N . LEU A 1 111 ? -15.397 8.508 9.183 1.00 77.69 111 LEU A N 1
ATOM 849 C CA . LEU A 1 111 ? -15.649 9.174 10.465 1.00 77.69 111 LEU A CA 1
ATOM 850 C C . LEU A 1 111 ? -16.043 8.189 11.574 1.00 77.69 111 LEU A C 1
ATOM 852 O O . LEU A 1 111 ? -15.576 8.331 12.701 1.00 77.69 111 LEU A O 1
ATOM 856 N N . ASP A 1 112 ? -16.844 7.174 11.261 1.00 75.75 112 ASP A N 1
ATOM 857 C CA . ASP A 1 112 ? -17.236 6.118 12.198 1.00 75.75 112 ASP A CA 1
ATOM 858 C C . ASP A 1 112 ? -16.017 5.270 12.606 1.00 75.75 112 ASP A C 1
ATOM 860 O O . ASP A 1 112 ? -15.892 4.849 13.761 1.00 75.75 112 ASP A O 1
ATOM 864 N N . ASN A 1 113 ? -15.075 5.086 11.674 1.00 69.69 113 ASN A N 1
ATOM 865 C CA . ASN A 1 113 ? -13.823 4.365 11.884 1.00 69.69 113 ASN A CA 1
ATOM 866 C C . ASN A 1 113 ? -12.645 5.262 12.319 1.00 69.69 113 ASN A C 1
ATOM 868 O O . ASN A 1 113 ? -11.602 4.738 12.723 1.00 69.69 113 ASN A O 1
ATOM 872 N N . ALA A 1 114 ? -12.754 6.590 12.227 1.00 59.38 114 ALA A N 1
ATOM 873 C CA . ALA A 1 114 ? -11.726 7.548 12.624 1.00 59.38 114 ALA A CA 1
ATOM 874 C C . ALA A 1 114 ? -12.006 8.067 14.036 1.00 59.38 114 ALA A C 1
ATOM 876 O O . ALA A 1 114 ? -12.716 9.043 14.251 1.00 59.38 114 ALA A O 1
ATOM 877 N N . LEU A 1 115 ? -11.298 7.445 14.976 1.00 55.38 115 LEU A N 1
ATOM 878 C CA . LEU A 1 115 ? -10.932 7.930 16.301 1.00 55.38 115 LEU A CA 1
ATOM 879 C C . LEU A 1 115 ? -12.009 7.943 17.380 1.00 55.38 115 LEU A C 1
ATOM 881 O O . LEU A 1 115 ? -13.044 8.594 17.298 1.00 55.38 115 LEU A O 1
ATOM 885 N N . LEU A 1 116 ? -11.601 7.336 18.504 1.00 51.56 116 LEU A N 1
ATOM 886 C CA . LEU A 1 116 ? -11.762 7.898 19.848 1.00 51.56 116 LEU A CA 1
ATOM 887 C C . LEU A 1 116 ? -13.114 8.585 20.037 1.00 51.56 116 LEU A C 1
ATOM 889 O O . LEU A 1 116 ? -13.182 9.794 20.254 1.00 51.56 116 LEU A O 1
ATOM 893 N N . SER A 1 117 ? -14.183 7.795 19.980 1.00 48.28 117 SER A N 1
ATOM 894 C CA . SER A 1 117 ? -15.589 8.229 20.011 1.00 48.28 117 SER A CA 1
ATOM 895 C C . SER A 1 117 ? -16.004 9.095 21.223 1.00 48.28 117 SER A C 1
ATOM 897 O O . SER A 1 117 ? -17.166 9.493 21.339 1.00 48.28 117 SER A O 1
ATOM 899 N N . ALA A 1 118 ? -15.064 9.431 22.112 1.00 48.84 118 ALA A N 1
ATOM 900 C CA . ALA A 1 118 ? -15.217 10.373 23.212 1.00 48.84 118 ALA A CA 1
ATOM 901 C C . ALA A 1 118 ? -14.415 11.687 23.046 1.00 48.84 118 ALA A C 1
ATOM 903 O O . ALA A 1 118 ? -14.936 12.734 23.410 1.00 48.84 118 ALA A O 1
ATOM 904 N N . GLU A 1 119 ? -13.200 11.670 22.483 1.00 50.81 119 GLU A N 1
ATOM 905 C CA . GLU A 1 119 ? -12.311 12.851 22.399 1.00 50.81 119 GLU A CA 1
ATOM 906 C C . GLU A 1 119 ? -12.511 13.638 21.091 1.00 50.81 119 GLU A C 1
ATOM 908 O O . GLU A 1 119 ? -12.446 14.865 21.086 1.00 50.81 119 GLU A O 1
ATOM 913 N N . CYS A 1 120 ? -12.869 12.965 19.990 1.00 50.62 120 CYS A N 1
ATOM 914 C CA . CYS A 1 120 ? -13.164 13.640 18.715 1.00 50.62 120 CYS A CA 1
ATOM 915 C C . CYS A 1 120 ? -14.491 14.432 18.774 1.00 50.62 120 CYS A C 1
ATOM 917 O O . CYS A 1 120 ? -14.653 15.442 18.094 1.00 50.62 120 CYS A O 1
ATOM 919 N N . LYS A 1 121 ? -15.415 14.060 19.679 1.00 54.66 121 LYS A N 1
ATOM 920 C CA . LYS A 1 121 ? -16.655 14.825 19.932 1.00 54.66 121 LYS A CA 1
ATOM 921 C C . LYS A 1 121 ? -16.393 16.262 20.389 1.00 54.66 121 LYS A C 1
ATOM 923 O O . LYS A 1 121 ? -17.259 17.110 20.197 1.00 54.66 121 LYS A O 1
ATOM 928 N N . SER A 1 122 ? -15.230 16.540 20.982 1.00 59.41 122 SER A N 1
ATOM 929 C CA . SER A 1 122 ? -14.841 17.892 21.390 1.00 59.41 122 SER A CA 1
ATOM 930 C C . SER A 1 122 ? -14.058 18.676 20.330 1.00 59.41 122 SER A C 1
ATOM 932 O O . SER A 1 122 ? -13.783 19.848 20.565 1.00 59.41 122 SER A O 1
ATOM 934 N N . MET A 1 123 ? -13.689 18.065 19.192 1.00 69.06 123 MET A N 1
ATOM 935 C CA . MET A 1 123 ? -12.876 18.694 18.132 1.00 69.06 123 MET A CA 1
ATOM 936 C C . MET A 1 123 ? -13.286 18.220 16.720 1.00 69.06 123 MET A C 1
ATOM 938 O O . MET A 1 123 ? -12.518 17.517 16.054 1.00 69.06 123 MET A O 1
ATOM 942 N N . PRO A 1 124 ? -14.489 18.581 16.238 1.00 70.12 124 PRO A N 1
ATOM 943 C CA . PRO A 1 124 ? -14.999 18.134 14.939 1.00 70.12 124 PRO A CA 1
ATOM 944 C C . PRO A 1 124 ? -14.092 18.514 13.756 1.00 70.12 124 PRO A C 1
ATOM 946 O O . PRO A 1 124 ? -13.997 17.759 12.790 1.00 70.12 124 PRO A O 1
ATOM 949 N N . GLU A 1 125 ? -13.374 19.637 13.830 1.00 73.00 125 GLU A N 1
ATOM 950 C CA . GLU A 1 125 ? -12.458 20.101 12.781 1.00 73.00 125 GLU A CA 1
ATOM 951 C C . GLU A 1 125 ? -11.311 19.113 12.528 1.00 73.00 125 GLU A C 1
ATOM 953 O O . GLU A 1 125 ? -10.889 18.930 11.386 1.00 73.00 125 GLU A O 1
ATOM 958 N N . VAL A 1 126 ? -10.832 18.442 13.581 1.00 72.38 126 VAL A N 1
ATOM 959 C CA . VAL A 1 126 ? -9.763 17.438 13.484 1.00 72.38 126 VAL A CA 1
ATOM 960 C C . VAL A 1 126 ? -10.270 16.194 12.760 1.00 72.38 126 VAL A C 1
ATOM 962 O O . VAL A 1 126 ? -9.592 15.681 11.872 1.00 72.38 126 VAL A O 1
ATOM 965 N N . CYS A 1 127 ? -11.481 15.737 13.084 1.00 72.38 127 CYS A N 1
ATOM 966 C CA . CYS A 1 127 ? -12.056 14.536 12.481 1.00 72.38 127 CYS A CA 1
ATOM 967 C C . CYS A 1 127 ? -12.340 14.761 10.977 1.00 72.38 127 CYS A C 1
ATOM 969 O O . CYS A 1 127 ? -11.998 13.913 10.151 1.00 72.38 127 CYS A O 1
ATOM 971 N N . TYR A 1 128 ? -12.856 15.939 10.592 1.00 77.69 128 TYR A N 1
ATOM 972 C CA . TYR A 1 128 ? -12.999 16.308 9.175 1.00 77.69 128 TYR A CA 1
ATOM 973 C C . TYR A 1 128 ? -11.651 16.445 8.460 1.00 77.69 128 TYR A C 1
ATOM 975 O O . TYR A 1 128 ? -11.527 16.024 7.310 1.00 77.69 128 TYR A O 1
ATOM 983 N N . GLY A 1 129 ? -10.638 17.003 9.129 1.00 78.19 129 GLY A N 1
ATOM 984 C CA . GLY A 1 129 ? -9.282 17.099 8.588 1.00 78.19 129 GLY A CA 1
ATOM 985 C C . GLY A 1 129 ? -8.683 15.730 8.264 1.00 78.19 129 GLY A C 1
ATOM 986 O O . GLY A 1 129 ? -8.110 15.551 7.192 1.00 78.19 129 GLY A O 1
ATOM 987 N N . LEU A 1 130 ? -8.881 14.745 9.142 1.00 76.00 130 LEU A N 1
ATOM 988 C CA . LEU A 1 130 ? -8.420 13.373 8.928 1.00 76.00 130 LEU A CA 1
ATOM 989 C C . LEU A 1 130 ? -9.187 12.671 7.808 1.00 76.00 130 LEU A C 1
ATOM 991 O O . LEU A 1 130 ? -8.564 12.059 6.944 1.00 76.00 130 LEU A O 1
ATOM 995 N N . ALA A 1 131 ? -10.517 12.791 7.766 1.00 80.81 131 ALA A N 1
ATOM 996 C CA . ALA A 1 131 ? -11.312 12.242 6.666 1.00 80.81 131 ALA A CA 1
ATOM 997 C C . ALA A 1 131 ? -10.887 12.840 5.309 1.00 80.81 131 ALA A C 1
ATOM 999 O O . ALA A 1 131 ? -10.698 12.113 4.333 1.00 80.81 131 ALA A O 1
ATOM 1000 N N . ALA A 1 132 ? -10.644 14.154 5.261 1.00 83.50 132 ALA A N 1
ATOM 1001 C CA . ALA A 1 132 ? -10.114 14.823 4.077 1.00 83.50 132 ALA A CA 1
ATOM 1002 C C . ALA A 1 132 ? -8.697 14.342 3.714 1.00 83.50 132 ALA A C 1
ATOM 1004 O O . ALA A 1 132 ? -8.380 14.229 2.527 1.00 83.50 132 ALA A O 1
ATOM 1005 N N . GLU A 1 133 ? -7.850 14.035 4.702 1.00 82.38 133 GLU A N 1
ATOM 1006 C CA . GLU A 1 133 ? -6.531 13.440 4.470 1.00 82.38 133 GLU A CA 1
ATOM 1007 C C . GLU A 1 133 ? -6.644 12.047 3.836 1.00 82.38 133 GLU A C 1
ATOM 1009 O O . GLU A 1 133 ? -5.948 11.785 2.855 1.00 82.38 133 GLU A O 1
ATOM 1014 N N . HIS A 1 134 ? -7.534 11.180 4.336 1.00 84.12 134 HIS A N 1
ATOM 1015 C CA . HIS A 1 134 ? -7.783 9.850 3.759 1.00 84.12 134 HIS A CA 1
ATOM 1016 C C . HIS A 1 134 ? -8.215 9.950 2.294 1.00 84.12 134 HIS A C 1
ATOM 1018 O O . HIS A 1 134 ? -7.556 9.381 1.429 1.00 84.12 134 HIS A O 1
ATOM 1024 N N . ILE A 1 135 ? -9.225 10.771 1.995 1.00 87.31 135 ILE A N 1
ATOM 1025 C CA . ILE A 1 135 ? -9.697 10.993 0.617 1.00 87.31 135 ILE A CA 1
ATOM 1026 C C . ILE A 1 135 ? -8.572 11.545 -0.271 1.00 87.31 135 ILE A C 1
ATOM 1028 O O . ILE A 1 135 ? -8.368 11.093 -1.399 1.00 87.31 135 ILE A O 1
ATOM 1032 N N . SER A 1 136 ? -7.801 12.513 0.233 1.00 87.56 136 SER A N 1
ATOM 1033 C CA . SER A 1 136 ? -6.672 13.085 -0.512 1.00 87.56 136 SER A CA 1
ATOM 1034 C C . SER A 1 136 ? -5.597 12.038 -0.814 1.00 87.56 136 SER A C 1
ATOM 1036 O O . SER A 1 136 ? -4.983 12.074 -1.883 1.00 87.56 136 SER A O 1
ATOM 1038 N N . ARG A 1 137 ? -5.368 11.096 0.108 1.00 85.94 137 ARG A N 1
ATOM 1039 C CA . ARG A 1 137 ? -4.426 9.988 -0.078 1.00 85.94 137 ARG A CA 1
ATOM 1040 C C . ARG A 1 137 ? -4.931 8.957 -1.072 1.00 85.94 137 ARG A C 1
ATOM 1042 O O . ARG A 1 137 ? -4.118 8.497 -1.864 1.00 85.94 137 ARG A O 1
ATOM 1049 N N . ASP A 1 138 ? -6.223 8.655 -1.101 1.00 87.25 138 ASP A N 1
ATOM 1050 C CA . ASP A 1 138 ? -6.795 7.737 -2.094 1.00 87.25 138 ASP A CA 1
ATOM 1051 C C . ASP A 1 138 ? -6.619 8.296 -3.519 1.00 87.25 138 ASP A C 1
ATOM 1053 O O . ASP A 1 138 ? -6.174 7.597 -4.433 1.00 87.25 138 ASP A O 1
ATOM 1057 N N . VAL A 1 139 ? -6.835 9.607 -3.695 1.00 88.81 139 VAL A N 1
ATOM 1058 C CA . VAL A 1 139 ? -6.549 10.301 -4.962 1.00 88.81 139 VAL A CA 1
ATOM 1059 C C . VAL A 1 139 ? -5.055 10.268 -5.293 1.00 88.81 139 VAL A C 1
ATOM 1061 O O . VAL A 1 139 ? -4.678 10.024 -6.441 1.00 88.81 139 VAL A O 1
ATOM 1064 N N . ALA A 1 140 ? -4.184 10.514 -4.311 1.00 86.62 140 ALA A N 1
ATOM 1065 C CA . ALA A 1 140 ? -2.740 10.439 -4.518 1.00 86.62 140 ALA A CA 1
ATOM 1066 C C . ALA A 1 140 ? -2.295 9.020 -4.911 1.00 86.62 140 ALA A C 1
ATOM 1068 O O . ALA A 1 140 ? -1.449 8.874 -5.792 1.00 86.62 140 ALA A O 1
ATOM 1069 N N . ASN A 1 141 ? -2.896 7.988 -4.318 1.00 87.69 141 ASN A N 1
ATOM 1070 C CA . ASN A 1 141 ? -2.596 6.588 -4.588 1.00 87.69 141 ASN A CA 1
ATOM 1071 C C . ASN A 1 141 ? -2.884 6.213 -6.049 1.00 87.69 141 ASN A C 1
ATOM 1073 O O . ASN A 1 141 ? -2.024 5.627 -6.705 1.00 87.69 141 ASN A O 1
ATOM 1077 N N . PHE A 1 142 ? -4.017 6.660 -6.606 1.00 90.38 142 PHE A N 1
ATOM 1078 C CA . PHE A 1 142 ? -4.304 6.519 -8.041 1.00 90.38 142 PHE A CA 1
ATOM 1079 C C . PHE A 1 142 ? -3.184 7.105 -8.918 1.00 90.38 142 PHE A C 1
ATOM 1081 O O . PHE A 1 142 ? -2.720 6.472 -9.873 1.00 90.38 142 PHE A O 1
ATOM 1088 N N . TRP A 1 143 ? -2.710 8.314 -8.599 1.00 88.44 143 TRP A N 1
ATOM 1089 C CA . TRP A 1 143 ? -1.632 8.947 -9.363 1.00 88.44 143 TRP A CA 1
ATOM 1090 C C . TRP A 1 143 ? -0.301 8.214 -9.233 1.00 88.44 143 TRP A C 1
ATOM 1092 O O . TRP A 1 143 ? 0.455 8.175 -10.207 1.00 88.44 143 TRP A O 1
ATOM 1102 N N . VAL A 1 144 ? -0.023 7.615 -8.074 1.00 88.88 144 VAL A N 1
ATOM 1103 C CA . VAL A 1 144 ? 1.174 6.797 -7.884 1.00 88.88 144 VAL A CA 1
ATOM 1104 C C . VAL A 1 144 ? 1.104 5.528 -8.723 1.00 88.88 144 VAL A C 1
ATOM 1106 O O . VAL A 1 144 ? 2.029 5.286 -9.498 1.00 88.88 144 VAL A O 1
ATOM 1109 N N . TRP A 1 145 ? 0.003 4.778 -8.667 1.00 92.00 145 TRP A N 1
ATOM 1110 C CA . TRP A 1 145 ? -0.187 3.588 -9.501 1.00 92.00 145 TRP A CA 1
ATOM 1111 C C . TRP A 1 145 ? -0.065 3.910 -10.993 1.00 92.00 145 TRP A C 1
ATOM 1113 O O . TRP A 1 145 ? 0.672 3.251 -11.731 1.00 92.00 145 TRP A O 1
ATOM 1123 N N . LYS A 1 146 ? -0.678 5.012 -11.436 1.00 91.50 146 LYS A N 1
ATOM 1124 C CA . LYS A 1 146 ? -0.546 5.509 -12.812 1.00 91.50 146 LYS A CA 1
ATOM 1125 C C . LYS A 1 146 ? 0.891 5.904 -13.160 1.00 91.50 146 LYS A C 1
ATOM 1127 O O . LYS A 1 146 ? 1.326 5.746 -14.303 1.00 91.50 146 LYS A O 1
ATOM 1132 N N . GLY A 1 147 ? 1.625 6.428 -12.184 1.00 89.50 147 GLY A N 1
ATOM 1133 C CA . GLY A 1 147 ? 3.049 6.710 -12.276 1.00 89.50 147 GLY A CA 1
ATOM 1134 C C . GLY A 1 147 ? 3.875 5.445 -12.503 1.00 89.50 147 GLY A C 1
ATOM 1135 O O . GLY A 1 147 ? 4.637 5.397 -13.465 1.00 89.50 147 GLY A O 1
ATOM 1136 N N . ILE A 1 148 ? 3.660 4.414 -11.682 1.00 92.19 148 ILE A N 1
ATOM 1137 C CA . ILE A 1 148 ? 4.320 3.102 -11.779 1.00 92.19 148 ILE A CA 1
ATOM 1138 C C . ILE A 1 148 ? 4.074 2.470 -13.155 1.00 92.19 148 ILE A C 1
ATOM 1140 O O . ILE A 1 148 ? 5.028 2.058 -13.812 1.00 92.19 148 ILE A O 1
ATOM 1144 N N . VAL A 1 149 ? 2.831 2.476 -13.652 1.00 93.38 149 VAL A N 1
ATOM 1145 C CA . VAL A 1 149 ? 2.511 2.007 -15.016 1.00 93.38 149 VAL A CA 1
ATOM 1146 C C . VAL A 1 149 ? 3.290 2.792 -16.079 1.00 93.38 149 VAL A C 1
ATOM 1148 O O . VAL A 1 149 ? 3.766 2.221 -17.061 1.00 93.38 149 VAL A O 1
ATOM 1151 N N . GLY A 1 150 ? 3.449 4.105 -15.903 1.00 90.38 150 GLY A N 1
ATOM 1152 C CA . GLY A 1 150 ? 4.252 4.938 -16.801 1.00 90.38 150 GLY A CA 1
ATOM 1153 C C . GLY A 1 150 ? 5.725 4.519 -16.848 1.00 90.38 150 GLY A C 1
ATOM 1154 O O . GLY A 1 150 ? 6.287 4.387 -17.936 1.00 90.38 150 GLY A O 1
ATOM 1155 N N . GLU A 1 151 ? 6.328 4.269 -15.687 1.00 90.06 151 GLU A N 1
ATOM 1156 C CA . GLU A 1 151 ? 7.721 3.821 -15.572 1.00 90.06 151 GLU A CA 1
ATOM 1157 C C . GLU A 1 151 ? 7.913 2.389 -16.104 1.00 90.06 151 GLU A C 1
ATOM 1159 O O . GLU A 1 151 ? 8.897 2.113 -16.787 1.00 90.06 151 GLU A O 1
ATOM 1164 N N . LEU A 1 152 ? 6.949 1.487 -15.888 1.00 91.00 152 LEU A N 1
ATOM 1165 C CA . LEU A 1 152 ? 6.967 0.131 -16.451 1.00 91.00 152 LEU A CA 1
ATOM 1166 C C . LEU A 1 152 ? 6.858 0.130 -17.983 1.00 91.00 152 LEU A C 1
ATOM 1168 O O . LEU A 1 152 ? 7.550 -0.631 -18.657 1.00 91.00 152 LEU A O 1
ATOM 1172 N N . ASN A 1 153 ? 6.039 1.012 -18.561 1.00 90.38 153 ASN A N 1
ATOM 1173 C CA . ASN A 1 153 ? 5.979 1.180 -20.015 1.00 90.38 153 ASN A CA 1
ATOM 1174 C C . ASN A 1 153 ? 7.292 1.736 -20.580 1.00 90.38 153 ASN A C 1
ATOM 1176 O O . ASN A 1 153 ? 7.737 1.315 -21.650 1.00 90.38 153 ASN A O 1
ATOM 1180 N N . TYR A 1 154 ? 7.939 2.655 -19.857 1.00 87.88 154 TYR A N 1
ATOM 1181 C CA . TYR A 1 154 ? 9.276 3.112 -20.218 1.00 87.88 154 TYR A CA 1
ATOM 1182 C C . TYR A 1 154 ? 10.287 1.960 -20.154 1.00 87.88 154 TYR A C 1
ATOM 1184 O O . TYR A 1 154 ? 11.032 1.759 -21.112 1.00 87.88 154 TYR A O 1
ATOM 1192 N N . LEU A 1 155 ? 10.251 1.143 -19.100 1.00 87.00 155 LEU A N 1
ATOM 1193 C CA . LEU A 1 155 ? 11.094 -0.044 -18.967 1.00 87.00 155 LEU A CA 1
ATOM 1194 C C . LEU A 1 155 ? 10.921 -0.998 -20.158 1.00 87.00 155 LEU A C 1
ATOM 1196 O O . LEU A 1 155 ? 11.909 -1.387 -20.776 1.00 87.00 155 LEU A O 1
ATOM 1200 N N . LYS A 1 156 ? 9.672 -1.286 -20.536 1.00 87.12 156 LYS A N 1
ATOM 1201 C CA . LYS A 1 156 ? 9.329 -2.092 -21.714 1.00 87.12 156 LYS A CA 1
ATOM 1202 C C . LYS A 1 156 ? 9.887 -1.506 -23.014 1.00 87.12 156 LYS A C 1
ATOM 1204 O O . LYS A 1 156 ? 10.323 -2.252 -23.879 1.00 87.12 156 LYS A O 1
ATOM 1209 N N . SER A 1 157 ? 9.904 -0.179 -23.155 1.00 85.25 157 SER A N 1
ATOM 1210 C CA . SER A 1 157 ? 10.471 0.489 -24.338 1.00 85.25 157 SER A CA 1
ATOM 1211 C C . SER A 1 157 ? 12.004 0.441 -24.405 1.00 85.25 157 SER A C 1
ATOM 1213 O O . SER A 1 157 ? 12.580 0.558 -25.484 1.00 85.25 157 SER A O 1
ATOM 1215 N N . VAL A 1 158 ? 12.667 0.290 -23.255 1.00 81.69 158 VAL A N 1
ATOM 1216 C CA . VAL A 1 158 ? 14.132 0.229 -23.135 1.00 81.69 158 VAL A CA 1
ATOM 1217 C C . VAL A 1 158 ? 14.641 -1.216 -23.188 1.00 81.69 158 VAL A C 1
ATOM 1219 O O . VAL A 1 158 ? 15.816 -1.437 -23.495 1.00 81.69 158 VAL A O 1
ATOM 1222 N N . ASP A 1 159 ? 13.779 -2.200 -22.925 1.00 78.44 159 ASP A N 1
ATOM 1223 C CA . ASP A 1 159 ? 14.125 -3.616 -22.984 1.00 78.44 159 ASP A CA 1
ATOM 1224 C C . ASP A 1 159 ? 14.362 -4.087 -24.428 1.00 78.44 159 ASP A C 1
ATOM 1226 O O . ASP A 1 159 ? 13.468 -4.513 -25.153 1.00 78.44 159 ASP A O 1
ATOM 1230 N N . ASN A 1 160 ? 15.620 -3.998 -24.855 1.00 65.50 160 ASN A N 1
ATOM 1231 C CA . ASN A 1 160 ? 16.079 -4.412 -26.179 1.00 65.50 160 ASN A CA 1
ATOM 1232 C C . ASN A 1 160 ? 16.637 -5.850 -26.191 1.00 65.50 160 ASN A C 1
ATOM 1234 O O . ASN A 1 160 ? 17.503 -6.166 -27.010 1.00 65.50 160 ASN A O 1
ATOM 1238 N N . SER A 1 161 ? 16.245 -6.705 -25.235 1.00 63.06 161 SER A N 1
ATOM 1239 C CA . SER A 1 161 ? 16.730 -8.090 -25.057 1.00 63.06 161 SER A CA 1
ATOM 1240 C C . SER A 1 161 ? 18.234 -8.245 -24.758 1.00 63.06 161 SER A C 1
ATOM 1242 O O . SER A 1 161 ? 18.702 -9.344 -24.450 1.00 63.06 161 SER A O 1
ATOM 1244 N N . LYS A 1 162 ? 19.025 -7.163 -24.784 1.00 61.44 162 LYS A N 1
ATOM 1245 C CA . LYS A 1 162 ? 20.440 -7.175 -24.392 1.00 61.44 162 LYS A CA 1
ATOM 1246 C C . LYS A 1 162 ? 20.559 -7.231 -22.879 1.00 61.44 162 LYS A C 1
ATOM 1248 O O . LYS A 1 162 ? 20.252 -6.277 -22.166 1.00 61.44 162 LYS A O 1
ATOM 1253 N N . HIS A 1 163 ? 21.048 -8.362 -22.387 1.00 59.22 163 HIS A N 1
ATOM 1254 C CA . HIS A 1 163 ? 21.320 -8.511 -20.973 1.00 59.22 163 HIS A CA 1
ATOM 1255 C C . HIS A 1 163 ? 22.401 -7.517 -20.505 1.00 59.22 163 HIS A C 1
ATOM 1257 O O . HIS A 1 163 ? 23.488 -7.476 -21.069 1.00 59.22 163 HIS A O 1
ATOM 1263 N N . ASN A 1 164 ? 22.083 -6.743 -19.460 1.00 65.69 164 ASN A N 1
ATOM 1264 C CA . ASN A 1 164 ? 22.922 -5.745 -18.780 1.00 65.69 164 ASN A CA 1
ATOM 1265 C C . ASN A 1 164 ? 23.107 -4.404 -19.506 1.00 65.69 164 ASN A C 1
ATOM 1267 O O . ASN A 1 164 ? 24.139 -3.760 -19.323 1.00 65.69 164 ASN A O 1
ATOM 1271 N N . ASP A 1 165 ? 22.119 -3.941 -20.281 1.00 76.38 165 ASP A N 1
ATOM 1272 C CA . ASP A 1 165 ? 22.108 -2.541 -20.727 1.00 76.38 165 ASP A CA 1
ATOM 1273 C C . ASP A 1 165 ? 22.103 -1.598 -19.497 1.00 76.38 165 ASP A C 1
ATOM 1275 O O . ASP A 1 165 ? 21.175 -1.663 -18.680 1.00 76.38 165 ASP A O 1
ATOM 1279 N N . PRO A 1 166 ? 23.106 -0.710 -19.340 1.00 78.81 166 PRO A N 1
ATOM 1280 C CA . PRO A 1 166 ? 23.148 0.258 -18.247 1.00 78.81 166 PRO A CA 1
ATOM 1281 C C . PRO A 1 166 ? 21.897 1.140 -18.158 1.00 78.81 166 PRO A C 1
ATOM 1283 O O . PRO A 1 166 ? 21.514 1.545 -17.061 1.00 78.81 166 PRO A O 1
ATOM 1286 N N . ARG A 1 167 ? 21.236 1.428 -19.288 1.00 79.94 167 ARG A N 1
ATOM 1287 C CA . ARG A 1 167 ? 19.990 2.212 -19.321 1.00 79.94 167 ARG A CA 1
ATOM 1288 C C . ARG A 1 167 ? 18.838 1.452 -18.681 1.00 79.94 167 ARG A C 1
ATOM 1290 O O . ARG A 1 167 ? 18.094 2.036 -17.898 1.00 79.94 167 ARG A O 1
ATOM 1297 N N . LEU A 1 168 ? 18.737 0.156 -18.973 1.00 81.12 168 LEU A N 1
ATOM 1298 C CA . LEU A 1 168 ? 17.735 -0.724 -18.381 1.00 81.12 168 LEU A CA 1
ATOM 1299 C C . LEU A 1 168 ? 17.962 -0.848 -16.871 1.00 81.12 168 LEU A C 1
ATOM 1301 O O . LEU A 1 168 ? 17.037 -0.626 -16.099 1.00 81.12 168 LEU A O 1
ATOM 1305 N N . LEU A 1 169 ? 19.201 -1.109 -16.442 1.00 80.19 169 LEU A N 1
ATOM 1306 C CA . LEU A 1 169 ? 19.549 -1.190 -15.017 1.00 80.19 169 LEU A CA 1
ATOM 1307 C C . LEU A 1 169 ? 19.249 0.120 -14.275 1.00 80.19 169 LEU A C 1
ATOM 1309 O O . LEU A 1 169 ? 18.721 0.098 -13.167 1.00 80.19 169 LEU A O 1
ATOM 1313 N N . SER A 1 170 ? 19.539 1.261 -14.902 1.00 82.38 170 SER A N 1
ATOM 1314 C CA . SER A 1 170 ? 19.244 2.582 -14.343 1.00 82.38 170 SER A CA 1
ATOM 1315 C C . SER A 1 170 ? 17.741 2.846 -14.210 1.00 82.38 170 SER A C 1
ATOM 1317 O O . SER A 1 170 ? 17.317 3.415 -13.202 1.00 82.38 170 SER A O 1
ATOM 1319 N N . ALA A 1 171 ? 16.945 2.449 -15.209 1.00 84.75 171 ALA A N 1
ATOM 1320 C CA . ALA A 1 171 ? 15.490 2.592 -15.199 1.00 84.75 171 ALA A CA 1
ATOM 1321 C C . ALA A 1 171 ? 14.839 1.672 -14.155 1.00 84.75 171 ALA A C 1
ATOM 1323 O O . ALA A 1 171 ? 13.993 2.119 -13.386 1.00 84.75 171 ALA A O 1
ATOM 1324 N N . MET A 1 172 ? 15.291 0.417 -14.061 1.00 84.94 172 MET A N 1
ATOM 1325 C CA . MET A 1 172 ? 14.845 -0.513 -13.019 1.00 84.94 172 MET A CA 1
ATOM 1326 C C . MET A 1 172 ? 15.207 -0.010 -11.622 1.00 84.94 172 MET A C 1
ATOM 1328 O O . MET A 1 172 ? 14.363 -0.041 -10.736 1.00 84.94 172 MET A O 1
ATOM 1332 N N . GLY A 1 173 ? 16.433 0.488 -11.428 1.00 84.50 173 GLY A N 1
ATOM 1333 C CA . GLY A 1 173 ? 16.856 1.046 -10.145 1.00 84.50 173 GLY A CA 1
ATOM 1334 C C . GLY A 1 173 ? 16.019 2.259 -9.740 1.00 84.50 173 GLY A C 1
ATOM 1335 O O . GLY A 1 173 ? 15.644 2.374 -8.583 1.00 84.50 173 GLY A O 1
ATOM 1336 N N . ALA A 1 174 ? 15.662 3.132 -10.690 1.00 86.06 174 ALA A N 1
ATOM 1337 C CA . ALA A 1 174 ? 14.735 4.230 -10.420 1.00 86.06 174 ALA A CA 1
ATOM 1338 C C . ALA A 1 174 ? 13.343 3.713 -10.021 1.00 86.06 174 ALA A C 1
ATOM 1340 O O . ALA A 1 174 ? 12.798 4.152 -9.011 1.00 86.06 174 ALA A O 1
ATOM 1341 N N . LEU A 1 175 ? 12.789 2.757 -10.772 1.00 89.38 175 LEU A N 1
ATOM 1342 C CA . LEU A 1 175 ? 11.497 2.147 -10.462 1.00 89.38 175 LEU A CA 1
ATOM 1343 C C . LEU A 1 175 ? 11.490 1.475 -9.079 1.00 89.38 175 LEU A C 1
ATOM 1345 O O . LEU A 1 175 ? 10.534 1.652 -8.330 1.00 89.38 175 LEU A O 1
ATOM 1349 N N . GLU A 1 176 ? 12.556 0.763 -8.706 1.00 89.06 176 GLU A N 1
ATOM 1350 C CA . GLU A 1 176 ? 12.679 0.178 -7.367 1.00 89.06 176 GLU A CA 1
ATOM 1351 C C . GLU A 1 176 ? 12.648 1.267 -6.288 1.00 89.06 176 GLU A C 1
ATOM 1353 O O . GLU A 1 176 ? 11.889 1.148 -5.327 1.00 89.06 176 GLU A O 1
ATOM 1358 N N . SER A 1 177 ? 13.415 2.352 -6.454 1.00 87.31 177 SER A N 1
ATOM 1359 C CA . SER A 1 177 ? 13.407 3.477 -5.511 1.00 87.31 177 SER A CA 1
ATOM 1360 C 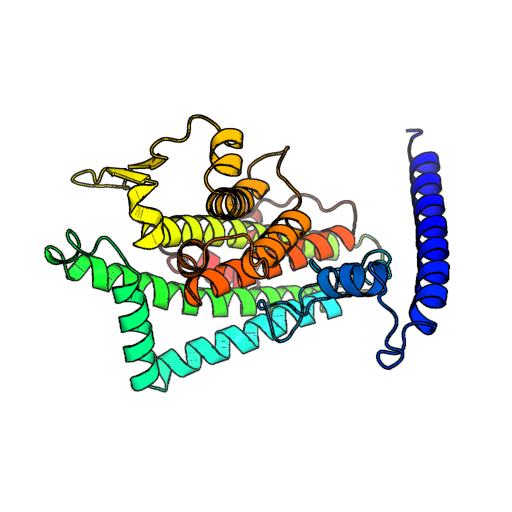C . SER A 1 177 ? 12.020 4.109 -5.385 1.00 87.31 177 SER A C 1
ATOM 1362 O O . SER A 1 177 ? 11.619 4.478 -4.284 1.00 87.31 177 SER A O 1
ATOM 1364 N N . LEU A 1 178 ? 11.282 4.229 -6.494 1.00 89.00 178 LEU A N 1
ATOM 1365 C CA . LEU A 1 178 ? 9.912 4.746 -6.502 1.00 89.00 178 LEU A CA 1
ATOM 1366 C C . LEU A 1 178 ? 8.968 3.845 -5.696 1.00 89.00 178 LEU A C 1
ATOM 1368 O O . LEU A 1 178 ? 8.205 4.342 -4.870 1.00 89.00 178 LEU A O 1
ATOM 1372 N N . ILE A 1 179 ? 9.039 2.530 -5.921 1.00 90.25 179 ILE A N 1
ATOM 1373 C CA . ILE A 1 179 ? 8.217 1.543 -5.212 1.00 90.25 179 ILE A CA 1
ATOM 1374 C C . ILE A 1 179 ? 8.554 1.546 -3.718 1.00 90.25 179 ILE A C 1
ATOM 1376 O O . ILE A 1 179 ? 7.649 1.623 -2.895 1.00 90.25 179 ILE A O 1
ATOM 1380 N N . LEU A 1 180 ? 9.840 1.521 -3.355 1.00 88.31 180 LEU A N 1
ATOM 1381 C CA . LEU A 1 180 ? 10.293 1.553 -1.960 1.00 88.31 180 LEU A CA 1
ATOM 1382 C C . LEU A 1 180 ? 9.839 2.813 -1.221 1.00 88.31 180 LEU A C 1
ATOM 1384 O O . LEU A 1 180 ? 9.399 2.730 -0.076 1.00 88.31 180 LEU A O 1
ATOM 1388 N N . HIS A 1 181 ? 9.920 3.970 -1.880 1.00 87.75 181 HIS A N 1
ATOM 1389 C CA . HIS A 1 181 ? 9.414 5.225 -1.327 1.00 87.75 181 HIS A CA 1
ATOM 1390 C C . HIS A 1 181 ? 7.914 5.140 -1.042 1.00 87.75 181 HIS A C 1
ATOM 1392 O O . HIS A 1 181 ? 7.466 5.505 0.045 1.00 87.75 181 HIS A O 1
ATOM 1398 N N . HIS A 1 182 ? 7.135 4.602 -1.984 1.00 88.12 182 HIS A N 1
ATOM 1399 C CA . HIS A 1 182 ? 5.691 4.473 -1.796 1.00 88.12 182 HIS A CA 1
ATOM 1400 C C . HIS A 1 182 ? 5.322 3.445 -0.724 1.00 88.12 182 HIS A C 1
ATOM 1402 O O . HIS A 1 182 ? 4.417 3.703 0.065 1.00 88.12 182 HIS A O 1
ATOM 1408 N N . ILE A 1 183 ? 6.058 2.331 -0.634 1.00 89.69 183 ILE A N 1
ATOM 1409 C CA . ILE A 1 183 ? 5.914 1.352 0.451 1.00 89.69 183 ILE A CA 1
ATOM 1410 C C . ILE A 1 183 ? 6.107 2.036 1.807 1.00 89.69 183 ILE A C 1
ATOM 1412 O O . ILE A 1 183 ? 5.224 1.945 2.654 1.00 89.69 183 ILE A O 1
ATOM 1416 N N . ASP A 1 184 ? 7.196 2.786 2.011 1.00 86.75 184 ASP A N 1
ATOM 1417 C CA . ASP A 1 184 ? 7.438 3.457 3.296 1.00 86.75 184 ASP A CA 1
ATOM 1418 C C . ASP A 1 184 ? 6.340 4.481 3.641 1.00 86.75 184 ASP A C 1
ATOM 1420 O O . ASP A 1 184 ? 5.895 4.576 4.791 1.00 86.75 184 ASP A O 1
ATOM 1424 N N . HIS A 1 185 ? 5.859 5.234 2.649 1.00 85.44 185 HIS A N 1
ATOM 1425 C CA . HIS A 1 185 ? 4.754 6.174 2.842 1.00 85.44 185 HIS A CA 1
ATOM 1426 C C . HIS A 1 185 ? 3.434 5.477 3.183 1.00 85.44 185 HIS A C 1
ATOM 1428 O O . HIS A 1 185 ? 2.704 5.946 4.066 1.00 85.44 185 HIS A O 1
ATOM 1434 N N . LEU A 1 186 ? 3.124 4.371 2.507 1.00 87.81 186 LEU A N 1
ATOM 1435 C CA . LEU A 1 186 ? 1.914 3.594 2.743 1.00 87.81 186 LEU A CA 1
ATOM 1436 C C . LEU A 1 186 ? 1.970 2.883 4.099 1.00 87.81 186 LEU A C 1
ATOM 1438 O O . LEU A 1 186 ? 0.994 2.942 4.839 1.00 87.81 186 LEU A O 1
ATOM 1442 N N . GLU A 1 187 ? 3.114 2.320 4.494 1.00 88.12 187 GLU A N 1
ATOM 1443 C CA . GLU A 1 187 ? 3.319 1.742 5.828 1.00 88.12 187 GLU A CA 1
ATOM 1444 C C . GLU A 1 187 ? 3.049 2.766 6.936 1.00 88.12 187 GLU A C 1
ATOM 1446 O O . GLU A 1 187 ? 2.308 2.492 7.883 1.00 88.12 187 GLU A O 1
ATOM 1451 N N . ARG A 1 188 ? 3.621 3.974 6.817 1.00 84.38 188 ARG A N 1
ATOM 1452 C CA . ARG A 1 188 ? 3.387 5.068 7.774 1.00 84.38 188 ARG A CA 1
ATOM 1453 C C . ARG A 1 188 ? 1.913 5.458 7.830 1.00 84.38 188 ARG A C 1
ATOM 1455 O O . ARG A 1 188 ? 1.379 5.706 8.912 1.00 84.38 188 ARG A O 1
ATOM 1462 N N . HIS A 1 189 ? 1.248 5.486 6.679 1.00 84.06 189 HIS A N 1
ATOM 1463 C CA . HIS A 1 189 ? -0.175 5.777 6.613 1.00 84.06 189 HIS A CA 1
ATOM 1464 C C . HIS A 1 189 ? -1.022 4.674 7.256 1.00 84.06 189 HIS A C 1
ATOM 1466 O O . HIS A 1 189 ? -1.890 4.992 8.063 1.00 84.06 189 HIS A O 1
ATOM 1472 N N . ILE A 1 190 ? -0.753 3.397 6.974 1.00 87.25 190 ILE A N 1
ATOM 1473 C CA . ILE A 1 190 ? -1.474 2.265 7.570 1.00 87.25 190 ILE A CA 1
ATOM 1474 C C . ILE A 1 190 ? -1.272 2.239 9.088 1.00 87.25 190 ILE A C 1
ATOM 1476 O O . ILE A 1 190 ? -2.247 2.094 9.821 1.00 87.25 190 ILE A O 1
ATOM 1480 N N . CYS A 1 191 ? -0.047 2.466 9.577 1.00 82.62 191 CYS A N 1
ATOM 1481 C CA . CYS A 1 191 ? 0.221 2.638 11.009 1.00 82.62 191 CYS A CA 1
ATOM 1482 C C . CYS A 1 191 ? -0.691 3.711 11.625 1.00 82.62 191 CYS A C 1
ATOM 1484 O O . CYS A 1 191 ? -1.328 3.470 12.650 1.00 82.62 191 CYS A O 1
ATOM 1486 N N . SER A 1 192 ? -0.790 4.877 10.977 1.00 78.81 192 SER A N 1
ATOM 1487 C CA . SER A 1 192 ? -1.686 5.960 11.398 1.00 78.81 192 SER A CA 1
ATOM 1488 C C . SER A 1 192 ? -3.160 5.529 11.378 1.00 78.81 192 SER A C 1
ATOM 1490 O O . SER A 1 192 ? -3.878 5.775 12.343 1.00 78.81 192 SER A O 1
ATOM 1492 N N . CYS A 1 193 ? -3.603 4.803 10.346 1.00 80.69 193 CYS A N 1
ATOM 1493 C CA . CYS A 1 193 ? -4.972 4.285 10.253 1.00 80.69 193 CYS A CA 1
ATOM 1494 C C . CYS A 1 193 ? -5.306 3.336 11.412 1.00 80.69 193 CYS A C 1
ATOM 1496 O O . CYS A 1 193 ? -6.347 3.489 12.042 1.00 80.69 193 CYS A O 1
ATOM 1498 N N . ILE A 1 194 ? -4.414 2.391 11.730 1.00 82.56 194 ILE A N 1
ATOM 1499 C CA . ILE A 1 194 ? -4.613 1.419 12.819 1.00 82.56 194 ILE A CA 1
ATOM 1500 C C . ILE A 1 194 ? -4.780 2.133 14.160 1.00 82.56 194 ILE A C 1
ATOM 1502 O O . ILE A 1 194 ? -5.672 1.785 14.929 1.00 82.56 194 ILE A O 1
ATOM 1506 N N . LEU A 1 195 ? -3.959 3.152 14.428 1.00 76.31 195 LEU A N 1
ATOM 1507 C CA . LEU A 1 195 ? -4.053 3.962 15.647 1.00 76.31 195 LEU A CA 1
ATOM 1508 C C . LEU A 1 195 ? -5.383 4.715 15.754 1.00 76.31 195 LEU A C 1
ATOM 1510 O O . LEU A 1 195 ? -5.869 4.961 16.857 1.00 76.31 195 LEU A O 1
ATOM 1514 N N . GLN A 1 196 ? -5.972 5.079 14.615 1.00 74.12 196 GLN A N 1
ATOM 1515 C CA . GLN A 1 196 ? -7.254 5.773 14.557 1.00 74.12 196 GLN A CA 1
ATOM 1516 C C . GLN A 1 196 ? -8.448 4.838 14.783 1.00 74.12 196 GLN A C 1
ATOM 1518 O O . GLN A 1 196 ? -9.511 5.309 15.180 1.00 74.12 196 GLN A O 1
ATOM 1523 N N . ARG A 1 197 ? -8.303 3.526 14.572 1.00 77.44 197 ARG A N 1
ATOM 1524 C CA . ARG A 1 197 ? -9.428 2.589 14.657 1.00 77.44 197 ARG A CA 1
ATOM 1525 C C . ARG A 1 197 ? -9.852 2.323 16.110 1.00 77.44 197 ARG A C 1
ATOM 1527 O O . ARG A 1 197 ? -9.024 1.890 16.918 1.00 77.44 197 ARG A O 1
ATOM 1534 N N . PRO A 1 198 ? -11.152 2.459 16.450 1.00 72.62 198 PRO A N 1
ATOM 1535 C CA . PRO A 1 198 ? -11.666 2.169 17.794 1.00 72.62 198 PRO A CA 1
ATOM 1536 C C . PRO A 1 198 ? -11.298 0.766 18.287 1.00 72.62 198 PRO A C 1
ATOM 1538 O O . PRO A 1 198 ? -10.960 0.577 19.452 1.00 72.62 198 PRO A O 1
ATOM 1541 N N . ALA A 1 199 ? -11.293 -0.198 17.369 1.00 76.81 199 ALA A N 1
ATOM 1542 C CA . ALA A 1 199 ? -10.981 -1.597 17.612 1.00 76.81 199 ALA A CA 1
ATOM 1543 C C . ALA A 1 199 ? -9.558 -1.868 18.138 1.00 76.81 199 ALA A C 1
ATOM 1545 O O . ALA A 1 199 ? -9.319 -2.915 18.743 1.00 76.81 199 ALA A O 1
ATOM 1546 N N . PHE A 1 200 ? -8.615 -0.946 17.922 1.00 76.06 200 PHE A N 1
ATOM 1547 C CA . PHE A 1 200 ? -7.241 -1.054 18.415 1.00 76.06 200 PHE A CA 1
ATOM 1548 C C . PHE A 1 200 ? -6.953 -0.089 19.571 1.00 76.06 200 PHE A C 1
ATOM 1550 O O . PHE A 1 200 ? -5.864 -0.151 20.134 1.00 76.06 200 PHE A O 1
ATOM 1557 N N . LYS A 1 201 ? -7.909 0.762 19.974 1.00 72.12 201 LYS A N 1
ATOM 1558 C CA . LYS A 1 201 ? -7.710 1.830 20.972 1.00 72.12 201 LYS A CA 1
ATOM 1559 C C . LYS A 1 201 ? -7.070 1.326 22.265 1.00 72.12 201 LYS A C 1
ATOM 1561 O O . LYS A 1 201 ? -6.115 1.922 22.753 1.00 72.12 201 LYS A O 1
ATOM 1566 N N . ASP A 1 202 ? -7.567 0.216 22.799 1.00 73.94 202 ASP A N 1
ATOM 1567 C CA . ASP A 1 202 ? -7.123 -0.309 24.096 1.00 73.94 202 ASP A CA 1
ATOM 1568 C C . ASP A 1 202 ? -5.692 -0.871 24.073 1.00 73.94 202 ASP A C 1
ATOM 1570 O O . ASP A 1 202 ? -5.103 -1.131 25.125 1.00 73.94 202 ASP A O 1
ATOM 1574 N N . LEU A 1 203 ? -5.116 -1.043 22.881 1.00 76.25 203 LEU A N 1
ATOM 1575 C CA . LEU A 1 203 ? -3.767 -1.566 22.681 1.00 76.25 203 LEU A CA 1
ATOM 1576 C C . LEU A 1 203 ? -2.699 -0.467 22.703 1.00 76.25 203 LEU A C 1
ATOM 1578 O O . LEU A 1 203 ? -1.512 -0.787 22.775 1.00 76.25 203 LEU A O 1
ATOM 1582 N N . TRP A 1 204 ? -3.092 0.810 22.691 1.00 73.56 204 TRP A N 1
ATOM 1583 C CA . TRP A 1 204 ? -2.172 1.939 22.584 1.00 73.56 204 TRP A CA 1
ATOM 1584 C C . TRP A 1 204 ? -2.373 2.954 23.708 1.00 73.56 204 TRP A C 1
ATOM 1586 O O . TRP A 1 204 ? -3.489 3.331 24.052 1.00 73.56 204 TRP A O 1
ATOM 1596 N N . ASP A 1 205 ? -1.264 3.451 24.249 1.00 70.31 205 ASP A N 1
ATOM 1597 C CA . ASP A 1 205 ? -1.241 4.689 25.018 1.00 70.31 205 ASP A CA 1
ATOM 1598 C C . ASP A 1 205 ? -0.822 5.819 24.071 1.00 70.31 205 ASP A C 1
ATOM 1600 O O . ASP A 1 205 ? 0.335 5.897 23.643 1.00 70.31 205 ASP A O 1
ATOM 1604 N N . ILE A 1 206 ? -1.782 6.677 23.724 1.00 69.31 206 ILE A N 1
ATOM 1605 C CA . ILE A 1 206 ? -1.579 7.831 22.847 1.00 69.31 206 ILE A CA 1
ATOM 1606 C C . ILE A 1 206 ? -1.467 9.083 23.714 1.00 69.31 206 ILE A C 1
ATOM 1608 O O . ILE A 1 206 ? -2.346 9.384 24.521 1.00 69.31 206 ILE A O 1
ATOM 1612 N N . LYS A 1 207 ? -0.368 9.821 23.560 1.00 66.25 207 LYS A N 1
ATOM 1613 C CA . LYS A 1 207 ? -0.153 11.113 24.214 1.00 66.25 207 LYS A CA 1
ATOM 1614 C C . LYS A 1 207 ? -0.162 12.211 23.164 1.00 66.25 207 LYS A C 1
ATOM 1616 O O . LYS A 1 207 ? 0.746 12.267 22.337 1.00 66.25 207 LYS A O 1
ATOM 1621 N N . TYR A 1 208 ? -1.146 13.097 23.257 1.00 61.00 208 TYR A N 1
ATOM 1622 C CA . TYR A 1 208 ? -1.257 14.293 22.428 1.00 61.00 208 TYR A CA 1
ATOM 1623 C C . TYR A 1 208 ? -0.512 15.457 23.095 1.00 61.00 208 TYR A C 1
ATOM 1625 O O . TYR A 1 208 ? -0.981 15.975 24.111 1.00 61.00 208 TYR A O 1
ATOM 1633 N N . PRO A 1 209 ? 0.673 15.863 22.605 1.00 55.81 209 PRO A N 1
ATOM 1634 C CA . PRO A 1 209 ? 1.271 17.113 23.054 1.00 55.81 209 PRO A CA 1
ATOM 1635 C C . PRO A 1 209 ? 0.420 18.303 22.576 1.00 55.81 209 PRO A C 1
ATOM 1637 O O . PRO A 1 209 ? -0.198 18.241 21.519 1.00 55.81 209 PRO A O 1
ATOM 1640 N N . ALA A 1 210 ? 0.425 19.408 23.334 1.00 47.56 210 ALA A N 1
ATOM 1641 C CA . ALA A 1 210 ? -0.334 20.627 23.007 1.00 47.56 210 ALA A CA 1
ATOM 1642 C C . ALA A 1 210 ? -0.001 21.207 21.615 1.00 47.56 210 ALA A C 1
ATOM 1644 O O . ALA A 1 210 ? -0.825 21.890 21.018 1.00 47.56 210 ALA A O 1
ATOM 1645 N N . PHE A 1 211 ? 1.194 20.902 21.101 1.00 43.94 211 PHE A N 1
ATOM 1646 C CA . PHE A 1 211 ? 1.611 21.123 19.721 1.00 43.94 211 PHE A CA 1
ATOM 1647 C C . PHE A 1 211 ? 2.545 19.978 19.306 1.00 43.94 211 PHE A C 1
ATOM 1649 O O . PHE A 1 211 ? 3.528 19.709 20.001 1.00 43.94 211 PHE A O 1
ATOM 1656 N N . GLY A 1 212 ? 2.266 19.319 18.178 1.00 50.06 212 GLY A N 1
ATOM 1657 C CA . GLY A 1 212 ? 3.171 18.348 17.555 1.00 50.06 212 GLY A CA 1
ATOM 1658 C C . GLY A 1 212 ? 2.608 16.936 17.390 1.00 50.06 212 GLY A C 1
ATOM 1659 O O . GLY A 1 212 ? 1.414 16.708 17.536 1.00 50.06 212 GLY A O 1
ATOM 1660 N N . VAL A 1 213 ? 3.523 16.020 17.065 1.00 56.16 213 VAL A N 1
ATOM 1661 C CA . VAL A 1 213 ? 3.280 14.614 16.710 1.00 56.16 213 VAL A CA 1
ATOM 1662 C C . VAL A 1 213 ? 2.911 13.797 17.963 1.00 56.16 213 VAL A C 1
ATOM 1664 O O . VAL A 1 213 ? 3.675 13.760 18.935 1.00 56.16 213 VAL A O 1
ATOM 1667 N N . ALA A 1 214 ? 1.740 13.168 17.960 1.00 59.19 214 ALA A N 1
ATOM 1668 C CA . ALA A 1 214 ? 1.208 12.252 18.946 1.00 59.19 214 ALA A CA 1
ATOM 1669 C C . ALA A 1 214 ? 2.199 11.114 19.186 1.00 59.19 214 ALA A C 1
ATOM 1671 O O . ALA A 1 214 ? 2.598 10.371 18.289 1.00 59.19 214 ALA A O 1
ATOM 1672 N N . LYS A 1 215 ? 2.609 10.962 20.444 1.00 61.53 215 LYS A N 1
ATOM 1673 C CA . LYS A 1 215 ? 3.490 9.863 20.838 1.00 61.53 215 LYS A CA 1
ATOM 1674 C C . LYS A 1 215 ? 2.639 8.658 21.187 1.00 61.53 215 LYS A C 1
ATOM 1676 O O . LYS A 1 215 ? 1.832 8.728 22.112 1.00 61.53 215 LYS A O 1
ATOM 1681 N N . THR A 1 216 ? 2.865 7.556 20.486 1.00 65.69 216 THR A N 1
ATOM 1682 C CA . THR A 1 216 ? 2.154 6.295 20.703 1.00 65.69 216 THR A CA 1
ATOM 1683 C C . THR A 1 216 ? 3.088 5.246 21.286 1.00 65.69 216 THR A C 1
ATOM 1685 O O . THR A 1 216 ? 4.186 5.028 20.772 1.00 65.69 216 THR A O 1
ATOM 1688 N N . SER A 1 217 ? 2.654 4.566 22.342 1.00 66.38 217 SER A N 1
ATOM 1689 C CA . SER A 1 217 ? 3.348 3.393 22.879 1.00 66.38 217 SER A CA 1
ATOM 1690 C C . SER A 1 217 ? 2.387 2.226 23.041 1.00 66.38 217 SER A C 1
ATOM 1692 O O . SER A 1 217 ? 1.266 2.416 23.506 1.00 66.38 217 SER A O 1
ATOM 1694 N N . ASN A 1 218 ? 2.839 1.020 22.697 1.00 69.00 218 ASN A N 1
ATOM 1695 C CA . ASN A 1 218 ? 2.065 -0.201 22.906 1.00 69.00 218 ASN A CA 1
ATOM 1696 C C . ASN A 1 218 ? 1.779 -0.419 24.392 1.00 69.00 218 ASN A C 1
ATOM 1698 O O . ASN A 1 218 ? 2.689 -0.416 25.227 1.00 69.00 218 ASN A O 1
ATOM 1702 N N . LYS A 1 219 ? 0.515 -0.669 24.713 1.00 68.38 219 LYS A N 1
ATOM 1703 C CA . LYS A 1 219 ? 0.049 -0.926 26.068 1.00 68.38 219 LYS A CA 1
ATOM 1704 C C . LYS A 1 219 ? 0.115 -2.421 26.368 1.00 68.38 219 LYS A C 1
ATOM 1706 O O . LYS A 1 219 ? -0.482 -3.241 25.683 1.00 68.38 219 LYS A O 1
ATOM 1711 N N . GLY A 1 220 ? 0.840 -2.804 27.420 1.00 63.16 220 GLY A N 1
ATOM 1712 C CA . GLY A 1 220 ? 0.742 -4.153 28.001 1.00 63.16 220 GLY A CA 1
ATOM 1713 C C . GLY A 1 220 ? 1.485 -5.294 27.283 1.00 63.16 220 GLY A C 1
ATOM 1714 O O . GLY A 1 220 ? 1.406 -6.444 27.740 1.00 63.16 220 GLY A O 1
ATOM 1715 N N . PHE A 1 221 ? 2.248 -5.009 26.223 1.00 68.81 221 PHE A N 1
ATOM 1716 C CA . PHE A 1 221 ? 3.111 -5.991 25.554 1.00 68.81 221 PHE A CA 1
ATOM 1717 C C . PHE A 1 221 ? 4.583 -5.725 25.875 1.00 68.81 221 PHE A C 1
ATOM 1719 O O . PHE A 1 221 ? 5.096 -4.640 25.619 1.00 68.81 221 PHE A O 1
ATOM 1726 N N . LYS A 1 222 ? 5.268 -6.719 26.458 1.00 69.38 222 LYS A N 1
ATOM 1727 C CA . LYS A 1 222 ? 6.689 -6.614 26.836 1.00 69.38 222 LYS A CA 1
ATOM 1728 C C . LYS A 1 222 ? 7.632 -7.030 25.703 1.00 69.38 222 LYS A C 1
ATOM 1730 O O . LYS A 1 222 ? 8.800 -6.661 25.721 1.00 69.38 222 LYS A O 1
ATOM 1735 N N . SER A 1 223 ? 7.137 -7.801 24.735 1.00 77.81 223 SER A N 1
ATOM 1736 C CA . SER A 1 223 ? 7.904 -8.305 23.595 1.00 77.81 223 SER A CA 1
ATOM 1737 C C . SER A 1 223 ? 6.997 -8.628 22.401 1.00 77.81 223 SER A C 1
ATOM 1739 O O . SER A 1 223 ? 5.789 -8.822 22.564 1.00 77.81 223 SER A O 1
ATOM 1741 N N . ALA A 1 224 ? 7.582 -8.750 21.204 1.00 76.25 224 AL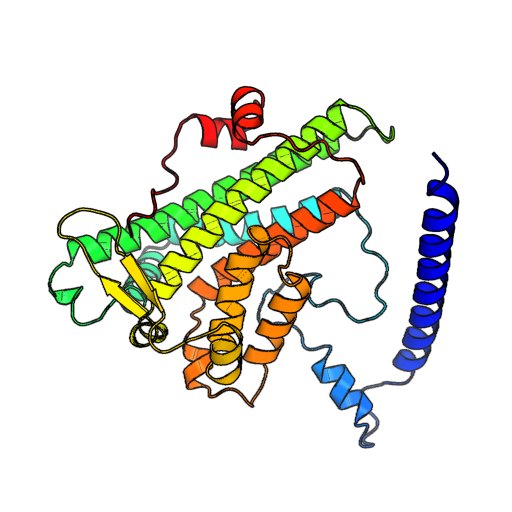A A N 1
ATOM 1742 C CA . ALA A 1 224 ? 6.866 -9.206 20.008 1.00 76.25 224 ALA A CA 1
ATOM 1743 C C . ALA A 1 224 ? 6.288 -10.624 20.180 1.00 76.25 224 ALA A C 1
ATOM 1745 O O . ALA A 1 224 ? 5.194 -10.907 19.700 1.00 76.25 224 ALA A O 1
ATOM 1746 N N . LEU A 1 225 ? 6.978 -11.499 20.922 1.00 82.38 225 LEU A N 1
ATOM 1747 C CA . LEU A 1 225 ? 6.498 -12.848 21.233 1.00 82.38 225 LEU A CA 1
ATOM 1748 C C . LEU A 1 225 ? 5.256 -12.822 22.136 1.00 82.38 225 LEU A C 1
ATOM 1750 O O . LEU A 1 225 ? 4.331 -13.611 21.944 1.00 82.38 225 LEU A O 1
ATOM 1754 N N . ASP A 1 226 ? 5.222 -11.916 23.116 1.00 83.94 226 ASP A N 1
ATOM 1755 C CA . ASP A 1 226 ? 4.044 -11.741 23.971 1.00 83.94 226 ASP A CA 1
ATOM 1756 C C . ASP A 1 226 ? 2.853 -11.215 23.177 1.00 83.94 226 ASP A C 1
ATOM 1758 O O . ASP A 1 226 ? 1.721 -11.631 23.429 1.00 83.94 226 ASP A O 1
ATOM 1762 N N . LEU A 1 227 ? 3.111 -10.329 22.211 1.00 82.81 227 LEU A N 1
ATOM 1763 C CA . LEU A 1 227 ? 2.084 -9.835 21.308 1.00 82.81 227 LEU A CA 1
ATOM 1764 C C . LEU A 1 227 ? 1.540 -10.965 20.426 1.00 82.81 227 LEU A C 1
ATOM 1766 O O . LEU A 1 227 ? 0.334 -11.163 20.403 1.00 82.81 227 LEU A O 1
ATOM 1770 N N . PHE A 1 228 ? 2.404 -11.783 19.816 1.00 85.31 228 PHE A N 1
ATOM 1771 C CA . PHE A 1 228 ? 1.979 -12.938 19.018 1.00 85.31 228 PHE A CA 1
ATOM 1772 C C . PHE A 1 228 ? 1.078 -13.904 19.796 1.00 85.31 228 PHE A C 1
ATOM 1774 O O . PHE A 1 228 ? 0.072 -14.374 19.277 1.00 85.31 228 PHE A O 1
ATOM 1781 N N . LYS A 1 229 ? 1.410 -14.195 21.060 1.00 84.19 229 LYS A N 1
ATOM 1782 C CA . LYS A 1 229 ? 0.632 -15.133 21.887 1.00 84.19 229 LYS A CA 1
ATOM 1783 C C . LYS A 1 229 ? -0.731 -14.587 22.304 1.00 84.19 229 LYS A C 1
ATOM 1785 O O . LYS A 1 229 ? -1.673 -15.361 22.445 1.00 84.19 229 LYS A O 1
ATOM 1790 N N . LYS A 1 230 ? -0.815 -13.286 22.581 1.00 84.19 230 LYS A N 1
ATOM 1791 C CA . LYS A 1 230 ? -2.032 -12.643 23.098 1.00 84.19 230 LYS A CA 1
ATOM 1792 C C . LYS A 1 230 ? -2.948 -12.149 21.983 1.00 84.19 230 LYS A C 1
ATOM 1794 O O . LYS A 1 230 ? -4.163 -12.229 22.127 1.00 84.19 230 LYS A O 1
ATOM 1799 N N . ASP A 1 231 ? -2.364 -11.639 20.907 1.00 85.44 231 ASP A N 1
ATOM 1800 C CA . ASP A 1 231 ? -3.064 -11.067 19.764 1.00 85.44 231 ASP A CA 1
ATOM 1801 C C . ASP A 1 231 ? -2.295 -11.345 18.453 1.00 85.44 231 ASP A C 1
ATOM 1803 O O . ASP A 1 231 ? -1.552 -10.491 17.955 1.00 85.44 231 ASP A O 1
ATOM 1807 N N . PRO A 1 232 ? -2.455 -12.555 17.879 1.00 86.88 232 PRO A N 1
ATOM 1808 C CA . PRO A 1 232 ? -1.784 -12.939 16.638 1.00 86.88 232 PRO A CA 1
ATOM 1809 C C . PRO A 1 232 ? -2.131 -12.031 15.454 1.00 86.88 232 PRO A C 1
ATOM 1811 O O . PRO A 1 232 ? -1.307 -11.859 14.555 1.00 86.88 232 PRO A O 1
ATOM 1814 N N . LEU A 1 233 ? -3.338 -11.453 15.450 1.00 87.44 233 LEU A N 1
ATOM 1815 C CA . LEU A 1 233 ? -3.790 -10.562 14.388 1.00 87.44 233 LEU A CA 1
ATOM 1816 C C . LEU A 1 233 ? -3.045 -9.233 14.459 1.00 87.44 233 LEU A C 1
ATOM 1818 O O . LEU A 1 233 ? -2.418 -8.832 13.482 1.00 87.44 233 LEU A O 1
ATOM 1822 N N . HIS A 1 234 ? -3.047 -8.582 15.625 1.00 85.62 234 HIS A N 1
ATOM 1823 C CA . HIS A 1 234 ? -2.311 -7.335 15.805 1.00 85.62 234 HIS A CA 1
ATOM 1824 C C . HIS A 1 234 ? -0.803 -7.528 15.589 1.00 85.62 234 HIS A C 1
ATOM 1826 O O . HIS A 1 234 ? -0.146 -6.700 14.954 1.00 85.62 234 HIS A O 1
ATOM 1832 N N . TRP A 1 235 ? -0.255 -8.660 16.040 1.00 87.62 235 TRP A N 1
ATOM 1833 C CA . TRP A 1 235 ? 1.119 -9.032 15.725 1.00 87.62 235 TRP A CA 1
ATOM 1834 C C . TRP A 1 235 ? 1.360 -9.087 14.213 1.00 87.62 235 TRP A C 1
ATOM 1836 O O . TRP A 1 235 ? 2.266 -8.426 13.722 1.00 87.62 235 TRP A O 1
ATOM 1846 N N . CYS A 1 236 ? 0.532 -9.816 13.462 1.00 87.88 236 CYS A N 1
ATOM 1847 C CA . CYS A 1 236 ? 0.701 -9.960 12.017 1.00 87.88 236 CYS A CA 1
ATOM 1848 C C . CYS A 1 236 ? 0.650 -8.603 11.301 1.00 87.88 236 CYS A C 1
ATOM 1850 O O . CYS A 1 236 ? 1.563 -8.274 10.545 1.00 87.88 236 CYS A O 1
ATOM 1852 N N . LEU A 1 237 ? -0.353 -7.779 11.619 1.00 88.31 237 LEU A N 1
ATOM 1853 C CA . LEU A 1 237 ? -0.511 -6.436 11.057 1.00 88.31 237 LEU A CA 1
ATOM 1854 C C . LEU A 1 237 ? 0.712 -5.548 11.320 1.00 88.31 237 LEU A C 1
ATOM 1856 O O . LEU A 1 237 ? 1.148 -4.833 10.423 1.00 88.31 237 LEU A O 1
ATOM 1860 N N . THR A 1 238 ? 1.294 -5.613 12.521 1.00 85.06 238 THR A N 1
ATOM 1861 C CA . THR A 1 238 ? 2.494 -4.831 12.871 1.00 85.06 238 THR A CA 1
ATOM 1862 C C . THR A 1 238 ? 3.773 -5.381 12.239 1.00 85.06 238 THR A C 1
ATOM 1864 O O . THR A 1 238 ? 4.648 -4.599 11.869 1.00 85.06 238 THR A O 1
ATOM 1867 N N . GLN A 1 239 ? 3.897 -6.703 12.071 1.00 86.25 239 GLN A N 1
ATOM 1868 C CA . GLN A 1 239 ? 5.045 -7.301 11.381 1.00 86.25 239 GLN A CA 1
ATOM 1869 C C . GLN A 1 239 ? 5.075 -6.934 9.897 1.00 86.25 239 GLN A C 1
ATOM 1871 O O . GLN A 1 239 ? 6.142 -6.589 9.394 1.00 86.25 239 GLN A O 1
ATOM 1876 N N . ILE A 1 240 ? 3.918 -6.922 9.223 1.00 85.94 240 ILE A N 1
ATOM 1877 C CA . ILE A 1 240 ? 3.824 -6.502 7.813 1.00 85.94 240 ILE A CA 1
ATOM 1878 C C . ILE A 1 240 ? 4.388 -5.084 7.635 1.00 85.94 240 ILE A C 1
ATOM 1880 O O . ILE A 1 240 ? 5.124 -4.833 6.694 1.00 85.94 240 ILE A O 1
ATOM 1884 N N . LEU A 1 241 ? 4.118 -4.177 8.578 1.00 84.75 241 LEU A N 1
ATOM 1885 C CA . LEU A 1 241 ? 4.534 -2.769 8.498 1.00 84.75 241 LEU A CA 1
ATOM 1886 C C . LEU A 1 241 ? 5.985 -2.502 8.926 1.00 84.75 241 LEU A C 1
ATOM 1888 O O . LEU A 1 241 ? 6.467 -1.378 8.808 1.00 84.75 241 LEU A O 1
ATOM 1892 N N . THR A 1 242 ? 6.667 -3.490 9.508 1.00 72.44 242 THR A N 1
ATOM 1893 C CA . THR A 1 242 ? 8.028 -3.324 10.052 1.00 72.44 242 THR A CA 1
ATOM 1894 C C . THR A 1 242 ? 9.082 -4.113 9.284 1.00 72.44 242 THR A C 1
ATOM 1896 O O . THR A 1 242 ? 10.276 -3.873 9.474 1.00 72.44 242 THR A O 1
ATOM 1899 N N . SER A 1 243 ? 8.667 -5.011 8.388 1.00 61.31 243 SER A N 1
ATOM 1900 C CA . SER A 1 243 ? 9.568 -5.941 7.713 1.00 61.31 243 SER A CA 1
ATOM 1901 C C . SER A 1 243 ? 10.487 -5.301 6.665 1.00 61.31 243 SER A C 1
ATOM 1903 O O . SER A 1 243 ? 11.515 -5.888 6.338 1.00 61.31 243 SER A O 1
ATOM 1905 N N . THR A 1 244 ? 10.184 -4.116 6.135 1.00 59.16 244 THR A N 1
ATOM 1906 C CA . THR A 1 244 ? 11.090 -3.405 5.206 1.00 59.16 244 THR A CA 1
ATOM 1907 C C . THR A 1 244 ? 12.263 -2.727 5.903 1.00 59.16 244 THR A C 1
ATOM 1909 O O . THR A 1 244 ? 13.299 -2.466 5.290 1.00 59.16 244 THR A O 1
ATOM 1912 N N . LYS A 1 245 ? 12.104 -2.433 7.196 1.00 59.69 245 LYS A N 1
ATOM 1913 C CA . LYS A 1 245 ? 13.034 -1.630 7.998 1.00 59.69 245 LYS A CA 1
ATOM 1914 C C . LYS A 1 245 ? 14.058 -2.481 8.746 1.00 59.69 245 LYS A C 1
ATOM 1916 O O . LYS A 1 245 ? 15.101 -1.966 9.151 1.00 59.69 245 LYS A O 1
ATOM 1921 N N . THR A 1 246 ? 13.790 -3.771 8.931 1.00 56.00 246 THR A N 1
ATOM 1922 C CA . THR A 1 246 ? 14.648 -4.692 9.683 1.00 56.00 246 THR A CA 1
ATOM 1923 C C . THR A 1 246 ? 15.281 -5.730 8.756 1.00 56.00 246 THR A C 1
ATOM 1925 O O . THR A 1 246 ? 14.617 -6.354 7.938 1.00 56.00 246 THR A O 1
ATOM 1928 N N . LYS A 1 247 ? 16.599 -5.944 8.889 1.00 54.09 247 LYS A N 1
ATOM 1929 C CA . LYS A 1 247 ? 17.333 -6.962 8.107 1.00 54.09 247 LYS A CA 1
ATOM 1930 C C . LYS A 1 247 ? 16.906 -8.403 8.427 1.00 54.09 247 LYS A C 1
ATOM 1932 O O . LYS A 1 247 ? 17.171 -9.289 7.626 1.00 54.09 247 LYS A O 1
ATOM 1937 N N . ASP A 1 248 ? 16.231 -8.593 9.560 1.00 57.22 248 ASP A N 1
ATOM 1938 C CA . ASP A 1 248 ? 15.730 -9.876 10.064 1.00 57.22 248 ASP A CA 1
ATOM 1939 C C . ASP A 1 248 ? 14.192 -9.987 9.945 1.00 57.22 248 ASP A C 1
ATOM 1941 O O . ASP A 1 248 ? 13.556 -10.721 10.702 1.00 57.22 248 ASP A O 1
ATOM 1945 N N . GLY A 1 249 ? 13.579 -9.205 9.047 1.00 65.94 249 GLY A N 1
ATOM 1946 C CA . GLY A 1 249 ? 12.135 -9.213 8.809 1.00 65.94 249 GLY A CA 1
ATOM 1947 C C . GLY A 1 249 ? 11.622 -10.548 8.255 1.00 65.94 249 GLY A C 1
ATOM 1948 O O . GLY A 1 249 ? 12.343 -11.284 7.580 1.00 65.94 249 GLY A O 1
ATOM 1949 N N . PHE A 1 250 ? 10.361 -10.867 8.551 1.00 76.88 250 PHE A N 1
ATOM 1950 C CA . PHE A 1 250 ? 9.686 -12.026 7.967 1.00 76.88 250 PHE A CA 1
ATOM 1951 C C . PHE A 1 250 ? 9.342 -11.762 6.502 1.00 76.88 250 PHE A C 1
ATOM 1953 O O . PHE A 1 250 ? 8.995 -10.649 6.131 1.00 76.88 250 PHE A O 1
ATOM 1960 N N . ASP A 1 251 ? 9.367 -12.798 5.673 1.00 78.81 251 ASP A N 1
ATOM 1961 C CA . ASP A 1 251 ? 8.941 -12.674 4.281 1.00 78.81 251 ASP A CA 1
ATOM 1962 C C . ASP A 1 251 ? 7.489 -12.155 4.170 1.00 78.81 251 ASP A C 1
ATOM 1964 O O . ASP A 1 251 ? 6.584 -12.657 4.847 1.00 78.81 251 ASP A O 1
ATOM 1968 N N . HIS A 1 252 ? 7.255 -11.154 3.313 1.00 81.00 252 HIS A N 1
ATOM 1969 C CA . HIS A 1 252 ? 5.937 -10.523 3.173 1.00 81.00 252 HIS A CA 1
ATOM 1970 C C . HIS A 1 252 ? 4.914 -11.523 2.634 1.00 81.00 252 HIS A C 1
ATOM 1972 O O . HIS A 1 252 ? 3.772 -11.523 3.096 1.00 81.00 252 HIS A O 1
ATOM 1978 N N . ALA A 1 253 ? 5.327 -12.438 1.746 1.00 78.19 253 ALA A N 1
ATOM 1979 C CA . ALA A 1 253 ? 4.455 -13.505 1.262 1.00 78.19 253 ALA A CA 1
ATOM 1980 C C . ALA A 1 253 ? 3.934 -14.361 2.421 1.00 78.19 253 ALA A C 1
ATOM 1982 O O . ALA A 1 253 ? 2.731 -14.594 2.549 1.00 78.19 253 ALA A O 1
ATOM 1983 N N . MET A 1 254 ? 4.842 -14.774 3.312 1.00 82.81 254 MET A N 1
ATOM 1984 C CA . MET A 1 254 ? 4.501 -15.535 4.510 1.00 82.81 254 MET A CA 1
ATOM 1985 C C . MET A 1 254 ? 3.545 -14.757 5.421 1.00 82.81 254 MET A C 1
ATOM 1987 O O . MET A 1 254 ? 2.581 -15.338 5.921 1.00 82.81 254 MET A O 1
ATOM 1991 N N . LEU A 1 255 ? 3.784 -13.463 5.640 1.00 84.31 255 LEU A N 1
ATOM 1992 C CA . LEU A 1 255 ? 2.941 -12.637 6.505 1.00 84.31 255 LEU A CA 1
ATOM 1993 C C . LEU A 1 255 ? 1.534 -12.424 5.927 1.00 84.31 255 LEU A C 1
ATOM 1995 O O . LEU A 1 255 ? 0.558 -12.568 6.662 1.00 84.31 255 LEU A O 1
ATOM 1999 N N . PHE A 1 256 ? 1.401 -12.151 4.626 1.00 83.31 256 PHE A N 1
ATOM 2000 C CA . PHE A 1 256 ? 0.094 -12.021 3.970 1.00 83.31 256 PHE A CA 1
ATOM 2001 C C . PHE A 1 256 ? -0.654 -13.358 3.902 1.00 83.31 256 PHE A C 1
ATOM 2003 O O . PHE A 1 256 ? -1.865 -13.402 4.128 1.00 83.31 256 PHE A O 1
ATOM 2010 N N . ALA A 1 257 ? 0.046 -14.471 3.669 1.00 78.81 257 ALA A N 1
ATOM 2011 C CA . ALA A 1 257 ? -0.545 -15.804 3.765 1.00 78.81 257 ALA A CA 1
ATOM 2012 C C . ALA A 1 257 ? -1.011 -16.110 5.198 1.00 78.81 257 ALA A C 1
ATOM 2014 O O . ALA A 1 257 ? -2.098 -16.653 5.405 1.00 78.81 257 ALA A O 1
ATOM 2015 N N . PHE A 1 258 ? -0.223 -15.722 6.204 1.00 83.69 258 PHE A N 1
ATOM 2016 C CA . PHE A 1 258 ? -0.602 -15.857 7.606 1.00 83.69 258 PHE A CA 1
ATOM 2017 C C . PHE A 1 258 ? -1.842 -15.018 7.935 1.00 83.69 258 PHE A C 1
ATOM 2019 O O . PHE A 1 258 ? -2.784 -15.557 8.511 1.00 83.69 258 PHE A O 1
ATOM 2026 N N . LEU A 1 259 ? -1.900 -13.755 7.500 1.00 84.50 259 LEU A N 1
ATOM 2027 C CA . LEU A 1 259 ? -3.072 -12.891 7.663 1.00 84.50 259 LEU A CA 1
ATOM 2028 C C . LEU A 1 259 ? -4.328 -13.513 7.037 1.00 84.50 259 LEU A C 1
ATOM 2030 O O . LEU A 1 259 ? -5.366 -13.595 7.690 1.00 84.50 259 LEU A O 1
ATOM 2034 N N . ASN A 1 260 ? -4.224 -14.024 5.810 1.00 81.31 260 ASN A N 1
ATOM 2035 C CA . ASN A 1 260 ? -5.326 -14.705 5.130 1.00 81.31 260 ASN A CA 1
ATOM 2036 C C . ASN A 1 260 ? -5.829 -15.928 5.899 1.00 81.31 260 ASN A C 1
ATOM 2038 O O . ASN A 1 260 ? -7.037 -16.109 6.080 1.00 81.31 260 ASN A O 1
ATOM 2042 N N . ASN A 1 261 ? -4.904 -16.744 6.402 1.00 80.81 261 ASN A N 1
ATOM 2043 C CA . ASN A 1 261 ? -5.240 -17.897 7.228 1.00 80.81 261 ASN A CA 1
ATOM 2044 C C . ASN A 1 261 ? -5.915 -17.476 8.536 1.00 80.81 261 ASN A C 1
ATOM 2046 O O . ASN A 1 261 ? -6.868 -18.123 8.963 1.00 80.81 261 ASN A O 1
ATOM 2050 N N . LEU A 1 262 ? -5.459 -16.389 9.164 1.00 82.25 262 LEU A N 1
ATOM 2051 C CA . LEU A 1 262 ? -6.075 -15.848 10.373 1.00 82.25 262 LEU A CA 1
ATOM 2052 C C . LEU A 1 262 ? -7.521 -15.395 10.112 1.00 82.25 262 LEU A C 1
ATOM 2054 O O . LEU A 1 262 ? -8.421 -15.774 10.861 1.00 82.25 262 LEU A O 1
ATOM 2058 N N . LEU A 1 263 ? -7.758 -14.644 9.035 1.00 79.94 263 LEU A N 1
ATOM 2059 C CA . LEU A 1 263 ? -9.087 -14.138 8.674 1.00 79.94 263 LEU A CA 1
ATOM 2060 C C . LEU A 1 263 ? -10.063 -15.263 8.296 1.00 79.94 263 LEU A C 1
ATOM 2062 O O . LEU A 1 263 ? -11.229 -15.243 8.696 1.00 79.94 263 LEU A O 1
ATOM 2066 N N . SER A 1 264 ? -9.569 -16.287 7.600 1.00 76.75 264 SER A N 1
ATOM 2067 C CA . SER A 1 264 ? -10.365 -17.447 7.171 1.00 76.75 264 SER A CA 1
ATOM 2068 C C . SER A 1 264 ? -10.591 -18.465 8.298 1.00 76.75 264 SER A C 1
ATOM 2070 O O . SER A 1 264 ? -11.511 -19.285 8.253 1.00 76.75 264 SER A O 1
ATOM 2072 N N . SER A 1 265 ? -9.758 -18.428 9.340 1.00 75.88 265 SER A N 1
ATOM 2073 C CA . SER A 1 265 ? -9.824 -19.362 10.459 1.00 75.88 265 SER A CA 1
ATOM 2074 C C . SER A 1 265 ? -11.044 -19.116 11.345 1.00 75.88 265 SER A C 1
ATOM 2076 O O . SER A 1 265 ? -11.371 -17.988 11.707 1.00 75.88 265 SER A O 1
ATOM 2078 N N . LYS A 1 266 ? -11.695 -20.199 11.782 1.00 67.88 266 LYS A N 1
ATOM 2079 C CA . LYS A 1 266 ? -12.761 -20.155 12.802 1.00 67.88 266 LYS A CA 1
ATOM 2080 C C . LYS A 1 266 ? -12.218 -20.011 14.229 1.00 67.88 266 LYS A C 1
ATOM 2082 O O . LYS A 1 266 ? -12.992 -19.868 15.168 1.00 67.88 266 LYS A O 1
ATOM 2087 N N . THR A 1 267 ? -10.900 -20.113 14.404 1.00 65.25 267 THR A N 1
ATOM 2088 C CA . THR A 1 267 ? -10.240 -20.141 15.718 1.00 65.25 267 THR A CA 1
ATOM 2089 C C . THR A 1 267 ? -10.086 -18.744 16.318 1.00 65.25 267 THR A C 1
ATOM 2091 O O . THR A 1 267 ? -9.980 -18.601 17.534 1.00 65.25 267 THR A O 1
ATOM 2094 N N . ILE A 1 268 ? -10.072 -17.707 15.480 1.00 70.75 268 ILE A N 1
ATOM 2095 C CA . ILE A 1 268 ? -10.049 -16.318 15.934 1.00 70.75 268 ILE A CA 1
ATOM 2096 C C . ILE A 1 268 ? -11.479 -15.881 16.228 1.00 70.75 268 ILE A C 1
ATOM 2098 O O . ILE A 1 268 ? -12.385 -16.148 15.441 1.00 70.75 268 ILE A O 1
ATOM 2102 N N . LYS A 1 269 ? -11.671 -15.200 17.362 1.00 70.12 269 LYS A N 1
ATOM 2103 C CA . LYS A 1 269 ? -12.961 -14.604 17.720 1.00 70.12 269 LYS A CA 1
ATOM 2104 C C . LYS A 1 269 ? -13.408 -13.656 16.608 1.00 70.12 269 LYS A C 1
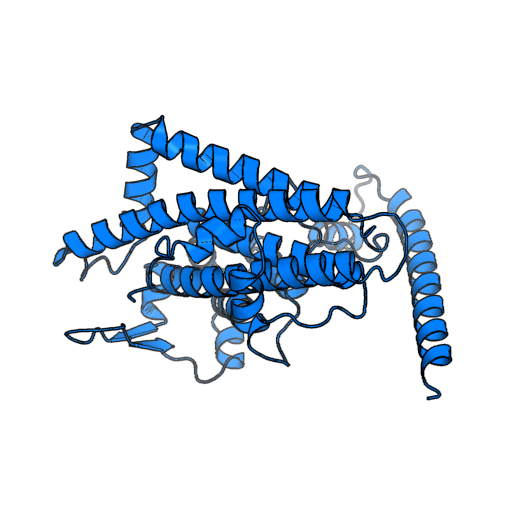ATOM 2106 O O . LYS A 1 269 ? -12.620 -12.824 16.171 1.00 70.12 269 LYS A O 1
ATOM 2111 N N . GLU A 1 270 ? -14.670 -13.734 16.200 1.00 66.06 270 GLU A N 1
ATOM 2112 C CA . GLU A 1 270 ? -15.236 -12.832 15.183 1.00 66.06 270 GLU A CA 1
ATOM 2113 C C . GLU A 1 270 ? -15.066 -11.348 15.564 1.00 66.06 270 GLU A C 1
ATOM 2115 O O . GLU A 1 270 ? -14.746 -10.521 14.719 1.00 66.06 270 GLU A O 1
ATOM 2120 N N . GLU A 1 271 ? -15.109 -11.027 16.861 1.00 65.19 271 GLU A N 1
ATOM 2121 C CA . GLU A 1 271 ? -14.790 -9.695 17.405 1.00 65.19 271 GLU A CA 1
ATOM 2122 C C . GLU A 1 271 ? -13.376 -9.201 17.049 1.00 65.19 271 GLU A C 1
ATOM 2124 O O . GLU A 1 271 ? -13.143 -8.003 16.910 1.00 65.19 271 GLU A O 1
ATOM 2129 N N . SER A 1 272 ? -12.407 -10.110 16.918 1.00 69.69 272 SER A N 1
ATOM 2130 C CA . SER A 1 272 ? -11.049 -9.778 16.486 1.00 69.69 272 SER A CA 1
ATOM 2131 C C . SER A 1 272 ? -10.961 -9.595 14.972 1.00 69.69 272 SER A C 1
ATOM 2133 O O . SER A 1 272 ? -10.153 -8.789 14.523 1.00 69.69 272 SER A O 1
ATOM 2135 N N . LYS A 1 273 ? -11.791 -10.288 14.183 1.00 70.44 273 LYS A N 1
ATOM 2136 C CA . LYS A 1 273 ? -11.852 -10.097 12.725 1.00 70.44 273 LYS A CA 1
ATOM 2137 C C . LYS A 1 273 ? -12.509 -8.773 12.356 1.00 70.44 273 LYS A C 1
ATOM 2139 O O . LYS A 1 273 ? -11.974 -8.056 11.522 1.00 70.44 273 LYS A O 1
ATOM 2144 N N . GLY A 1 274 ? -13.574 -8.398 13.068 1.00 73.50 274 GLY A N 1
ATOM 2145 C CA . GLY A 1 274 ? -14.259 -7.110 12.908 1.00 73.50 274 GLY A CA 1
ATOM 2146 C C . GLY A 1 274 ? -13.415 -5.878 13.260 1.00 73.50 274 GLY A C 1
ATOM 2147 O O . GLY A 1 274 ? -13.921 -4.764 13.217 1.00 73.50 274 GLY A O 1
ATOM 2148 N N . ARG A 1 275 ? -12.137 -6.055 13.625 1.00 77.62 275 ARG A N 1
ATOM 2149 C CA . ARG A 1 275 ? -11.189 -4.952 13.813 1.00 77.62 275 ARG A CA 1
ATOM 2150 C C . ARG A 1 275 ? -10.598 -4.441 12.502 1.00 77.62 275 ARG A C 1
ATOM 2152 O O . ARG A 1 275 ? -10.064 -3.338 12.495 1.00 77.62 275 ARG A O 1
ATOM 2159 N N . ILE A 1 276 ? -10.630 -5.245 11.440 1.00 80.94 276 ILE A N 1
ATOM 2160 C CA . ILE A 1 276 ? -10.148 -4.858 10.113 1.00 80.94 276 ILE A CA 1
ATOM 2161 C C . ILE A 1 276 ? -11.369 -4.521 9.263 1.00 80.94 276 ILE A C 1
ATOM 2163 O O . ILE A 1 276 ? -12.147 -5.408 8.928 1.00 80.94 276 ILE A O 1
ATOM 2167 N N . ASP A 1 277 ? -11.525 -3.238 8.952 1.00 78.94 277 ASP A N 1
ATOM 2168 C CA . ASP A 1 277 ? -12.499 -2.747 7.977 1.00 78.94 277 ASP A CA 1
ATOM 2169 C C . ASP A 1 277 ? -11.987 -2.879 6.537 1.00 78.94 277 ASP A C 1
ATOM 2171 O O . ASP A 1 277 ? -10.786 -3.049 6.299 1.00 78.94 277 ASP A O 1
ATOM 2175 N N . ASP A 1 278 ? -12.910 -2.769 5.582 1.00 76.75 278 ASP A N 1
ATOM 2176 C CA . ASP A 1 278 ? -12.623 -2.890 4.151 1.00 76.75 278 ASP A CA 1
ATOM 2177 C C . ASP A 1 278 ? -11.612 -1.830 3.687 1.00 76.75 278 ASP A C 1
ATOM 2179 O O . ASP A 1 278 ? -10.680 -2.146 2.948 1.00 76.75 278 ASP A O 1
ATOM 2183 N N . ALA A 1 279 ? -11.698 -0.599 4.207 1.00 78.81 279 ALA A N 1
ATOM 2184 C CA . ALA A 1 279 ? -10.755 0.470 3.878 1.00 78.81 279 ALA A CA 1
ATOM 2185 C C . ALA A 1 279 ? -9.320 0.177 4.366 1.00 78.81 279 ALA A C 1
ATOM 2187 O O . ALA A 1 279 ? -8.341 0.514 3.696 1.00 78.81 279 ALA A O 1
ATOM 2188 N N . LEU A 1 280 ? -9.155 -0.457 5.530 1.00 82.19 280 LEU A N 1
ATOM 2189 C CA . LEU A 1 280 ? -7.853 -0.906 6.023 1.00 82.19 280 LEU A CA 1
ATOM 2190 C C . LEU A 1 280 ? -7.346 -2.103 5.210 1.00 82.19 280 LEU A C 1
ATOM 2192 O O . LEU A 1 280 ? -6.161 -2.154 4.870 1.00 82.19 280 LEU A O 1
ATOM 2196 N N . LEU A 1 281 ? -8.236 -3.043 4.880 1.00 83.12 281 LEU A N 1
ATOM 2197 C CA . LEU A 1 281 ? -7.933 -4.212 4.057 1.00 83.12 281 LEU A CA 1
ATOM 2198 C C . LEU A 1 281 ? -7.419 -3.805 2.672 1.00 83.12 281 LEU A C 1
ATOM 2200 O O . LEU A 1 281 ? -6.425 -4.354 2.196 1.00 83.12 281 LEU A O 1
ATOM 2204 N N . GLU A 1 282 ? -8.044 -2.800 2.062 1.00 83.94 282 GLU A N 1
ATOM 2205 C CA . GLU A 1 282 ? -7.637 -2.223 0.783 1.00 83.94 282 GLU A CA 1
ATOM 2206 C C . GLU A 1 282 ? -6.208 -1.675 0.840 1.00 83.94 282 GLU A C 1
ATOM 2208 O O . GLU A 1 282 ? -5.377 -2.023 -0.000 1.00 83.94 282 GLU A O 1
ATOM 2213 N N . LYS A 1 283 ? -5.862 -0.910 1.882 1.00 87.12 283 LYS A N 1
ATOM 2214 C CA . LYS A 1 283 ? -4.501 -0.370 2.046 1.00 87.12 283 LYS A CA 1
ATOM 2215 C C . LYS A 1 283 ? -3.459 -1.483 2.208 1.00 87.12 283 LYS A C 1
ATOM 2217 O O . LYS A 1 283 ? -2.365 -1.391 1.653 1.00 87.12 283 LYS A O 1
ATOM 2222 N N . TYR A 1 284 ? -3.791 -2.560 2.925 1.00 87.31 284 TYR A N 1
ATOM 2223 C CA . TYR A 1 284 ? -2.936 -3.752 2.999 1.00 87.31 284 TYR A CA 1
ATOM 2224 C C . TYR A 1 284 ? -2.832 -4.488 1.660 1.00 87.31 284 TYR A C 1
ATOM 2226 O O . TYR A 1 284 ? -1.768 -5.013 1.337 1.00 87.31 284 TYR A O 1
ATOM 2234 N N . SER A 1 285 ? -3.909 -4.509 0.876 1.00 86.62 285 SER A N 1
ATOM 2235 C CA . SER A 1 285 ? -3.925 -5.056 -0.481 1.00 86.62 285 SER A CA 1
ATOM 2236 C C . SER A 1 285 ? -2.957 -4.283 -1.383 1.00 86.62 285 SER A C 1
ATOM 2238 O O . SER A 1 285 ? -2.121 -4.888 -2.060 1.00 86.62 285 SER A O 1
ATOM 2240 N N . ASP A 1 286 ? -3.007 -2.951 -1.358 1.00 87.19 286 ASP A N 1
ATOM 2241 C CA . ASP A 1 286 ? -2.070 -2.092 -2.088 1.00 87.19 286 ASP A CA 1
ATOM 2242 C C . ASP A 1 286 ? -0.622 -2.325 -1.662 1.00 87.19 286 ASP A C 1
ATOM 2244 O O . ASP A 1 286 ? 0.252 -2.488 -2.514 1.00 87.19 286 ASP A O 1
ATOM 2248 N N . LEU A 1 287 ? -0.376 -2.410 -0.351 1.00 89.00 287 LEU A N 1
ATOM 2249 C CA . LEU A 1 287 ? 0.944 -2.718 0.188 1.00 89.00 287 LEU A CA 1
ATOM 2250 C C . LEU A 1 287 ? 1.448 -4.068 -0.341 1.00 89.00 287 LEU A C 1
ATOM 2252 O O . LEU A 1 287 ? 2.567 -4.151 -0.844 1.00 89.00 287 LEU A O 1
ATOM 2256 N N . GLY A 1 288 ? 0.602 -5.101 -0.311 1.00 87.50 288 GLY A N 1
ATOM 2257 C CA . GLY A 1 288 ? 0.906 -6.408 -0.892 1.00 87.50 288 GLY A CA 1
ATOM 2258 C C . GLY A 1 288 ? 1.273 -6.316 -2.373 1.00 87.50 288 GLY A C 1
ATOM 2259 O O . GLY A 1 288 ? 2.310 -6.828 -2.776 1.00 87.50 288 GLY A O 1
ATOM 2260 N N . ALA A 1 289 ? 0.500 -5.590 -3.182 1.00 87.81 289 ALA A N 1
ATOM 2261 C CA . ALA A 1 289 ? 0.806 -5.433 -4.606 1.00 87.81 289 ALA A CA 1
ATOM 2262 C C . ALA A 1 289 ? 2.143 -4.712 -4.861 1.00 87.81 289 ALA A C 1
ATOM 2264 O O . ALA A 1 289 ? 2.869 -5.074 -5.786 1.00 87.81 289 ALA A O 1
ATOM 2265 N N . LEU A 1 290 ? 2.502 -3.718 -4.041 1.00 90.00 290 LEU A N 1
ATOM 2266 C CA . LEU A 1 290 ? 3.794 -3.029 -4.145 1.00 90.00 290 LEU A CA 1
ATOM 2267 C C . LEU A 1 290 ? 4.967 -3.949 -3.797 1.00 90.00 290 LEU A C 1
ATOM 2269 O O . LEU A 1 290 ? 5.984 -3.930 -4.492 1.00 90.00 290 LEU A O 1
ATOM 2273 N N . HIS A 1 291 ? 4.826 -4.769 -2.752 1.00 86.88 291 HIS A N 1
ATOM 2274 C CA . HIS A 1 291 ? 5.819 -5.791 -2.435 1.00 86.88 291 HIS A CA 1
ATOM 2275 C C . HIS A 1 291 ? 5.942 -6.814 -3.563 1.00 86.88 291 HIS A C 1
ATOM 2277 O O . HIS A 1 291 ? 7.061 -7.128 -3.964 1.00 86.88 291 HIS A O 1
ATOM 2283 N N . GLU A 1 292 ? 4.821 -7.259 -4.138 1.00 84.88 292 GLU A N 1
ATOM 2284 C CA . GLU A 1 292 ? 4.820 -8.261 -5.207 1.00 84.88 292 GLU A CA 1
ATOM 2285 C C . GLU A 1 292 ? 5.548 -7.729 -6.445 1.00 84.88 292 GLU A C 1
ATOM 2287 O O . GLU A 1 292 ? 6.412 -8.400 -7.014 1.00 84.88 292 GLU A O 1
ATOM 2292 N N . LEU A 1 293 ? 5.272 -6.475 -6.812 1.00 87.50 293 LEU A N 1
ATOM 2293 C CA . LEU A 1 293 ? 5.984 -5.776 -7.879 1.00 87.50 293 LEU A CA 1
ATOM 2294 C C . LEU A 1 293 ? 7.476 -5.653 -7.600 1.00 87.50 293 LEU A C 1
ATOM 2296 O O . LEU A 1 293 ? 8.285 -5.865 -8.505 1.00 87.50 293 LEU A O 1
ATOM 2300 N N . ARG A 1 294 ? 7.855 -5.310 -6.366 1.00 86.69 294 ARG A N 1
ATOM 2301 C CA . ARG A 1 294 ? 9.261 -5.202 -5.981 1.00 86.69 294 ARG A CA 1
ATOM 2302 C C . ARG A 1 294 ? 9.965 -6.550 -6.087 1.00 86.69 294 ARG A C 1
ATOM 2304 O O . ARG A 1 294 ? 11.037 -6.623 -6.680 1.00 86.69 294 ARG A O 1
ATOM 2311 N N . ASP A 1 295 ? 9.374 -7.602 -5.538 1.00 81.88 295 ASP A N 1
ATOM 2312 C CA . ASP A 1 295 ? 9.964 -8.937 -5.539 1.00 81.88 295 ASP A CA 1
ATOM 2313 C C . ASP A 1 295 ? 10.137 -9.449 -6.972 1.00 81.88 295 ASP A C 1
ATOM 2315 O O . ASP A 1 295 ? 11.210 -9.936 -7.331 1.00 81.88 295 ASP A O 1
ATOM 2319 N N . LEU A 1 296 ? 9.134 -9.248 -7.833 1.00 81.94 296 LEU A N 1
ATOM 2320 C CA . LEU A 1 296 ? 9.234 -9.566 -9.256 1.00 81.94 296 LEU A CA 1
ATOM 2321 C C . LEU A 1 296 ? 10.320 -8.733 -9.952 1.00 81.94 296 LEU A C 1
ATOM 2323 O O . LEU A 1 296 ? 11.118 -9.290 -10.703 1.00 81.94 296 LEU A O 1
ATOM 2327 N N . LEU A 1 297 ? 10.419 -7.430 -9.676 1.00 83.88 297 LEU A N 1
ATOM 2328 C CA . LEU A 1 297 ? 11.465 -6.571 -10.240 1.00 83.88 297 LEU A CA 1
ATOM 2329 C C . LEU A 1 297 ? 12.874 -7.051 -9.849 1.00 83.88 297 LEU A C 1
ATOM 2331 O O . LEU A 1 297 ? 13.777 -7.067 -10.690 1.00 83.88 297 LEU A O 1
ATOM 2335 N N . LEU A 1 298 ? 13.055 -7.483 -8.598 1.00 78.69 298 LEU A N 1
ATOM 2336 C CA . LEU A 1 298 ? 14.311 -8.053 -8.105 1.00 78.69 298 LEU A CA 1
ATOM 2337 C C . LEU A 1 298 ? 14.625 -9.411 -8.748 1.00 78.69 298 LEU A C 1
ATOM 2339 O O . LEU A 1 298 ? 15.787 -9.690 -9.054 1.00 78.69 298 LEU A O 1
ATOM 2343 N N . MET A 1 299 ? 13.608 -10.243 -8.994 1.00 75.12 299 MET A N 1
ATOM 2344 C CA . MET A 1 299 ? 13.766 -11.509 -9.719 1.00 75.12 299 MET A CA 1
ATOM 2345 C C . MET A 1 299 ? 14.170 -11.293 -11.183 1.00 75.12 299 MET A C 1
ATOM 2347 O O . MET A 1 299 ? 14.880 -12.130 -11.739 1.00 75.12 299 MET A O 1
ATOM 2351 N N . HIS A 1 300 ? 13.772 -10.172 -11.800 1.00 70.75 300 HIS A N 1
ATOM 2352 C CA . HIS A 1 300 ? 14.096 -9.871 -13.198 1.00 70.75 300 HIS A CA 1
ATOM 2353 C C . HIS A 1 300 ? 15.608 -9.766 -13.438 1.00 70.75 300 HIS A C 1
ATOM 2355 O O . HIS A 1 300 ? 16.093 -10.203 -14.483 1.00 70.75 300 HIS A O 1
ATOM 2361 N N . ARG A 1 301 ? 16.380 -9.204 -12.490 1.00 66.50 301 ARG A N 1
ATOM 2362 C CA . ARG A 1 301 ? 17.852 -9.151 -12.568 1.00 66.50 301 ARG A CA 1
ATOM 2363 C C . ARG A 1 301 ? 18.531 -9.046 -11.206 1.00 66.50 301 ARG A C 1
ATOM 2365 O O . ARG A 1 301 ? 18.412 -8.049 -10.500 1.00 66.50 301 ARG A O 1
ATOM 2372 N N . THR A 1 302 ? 19.423 -9.996 -10.936 1.00 54.72 302 THR A N 1
ATOM 2373 C CA . THR A 1 302 ? 20.383 -9.919 -9.832 1.00 54.72 302 THR A CA 1
ATOM 2374 C C . THR A 1 302 ? 21.504 -8.931 -10.177 1.00 54.72 302 THR A C 1
ATOM 2376 O O . THR A 1 302 ? 22.311 -9.204 -11.067 1.00 54.72 302 THR A O 1
ATOM 2379 N N . GLY A 1 303 ? 21.573 -7.790 -9.490 1.00 56.69 303 GLY A N 1
ATOM 2380 C CA . GLY A 1 303 ? 22.640 -6.795 -9.684 1.00 56.69 303 GLY A CA 1
ATOM 2381 C C . GLY A 1 303 ? 22.169 -5.351 -9.836 1.00 56.69 303 GLY A C 1
ATOM 2382 O O . GLY A 1 303 ? 22.935 -4.523 -10.324 1.00 56.69 303 GLY A O 1
ATOM 2383 N N . LEU A 1 304 ? 20.930 -5.047 -9.442 1.00 59.56 304 LEU A N 1
ATOM 2384 C CA . LEU A 1 304 ? 20.441 -3.675 -9.368 1.00 59.56 304 LEU A CA 1
ATOM 2385 C C . LEU A 1 304 ? 21.372 -2.840 -8.485 1.00 59.56 304 LEU A C 1
ATOM 2387 O O . LEU A 1 304 ? 21.605 -3.147 -7.314 1.00 59.56 304 LEU A O 1
ATOM 2391 N N . THR A 1 305 ? 21.939 -1.788 -9.066 1.00 59.59 305 THR A N 1
ATOM 2392 C CA . THR A 1 305 ? 22.663 -0.779 -8.304 1.00 59.59 305 THR A CA 1
ATOM 2393 C C . THR A 1 305 ? 21.623 0.030 -7.549 1.00 59.59 305 THR A C 1
ATOM 2395 O O . THR A 1 305 ? 20.812 0.714 -8.174 1.00 59.59 305 THR A O 1
ATOM 2398 N N . TYR A 1 306 ? 21.642 -0.054 -6.217 1.00 64.81 306 TYR A N 1
ATOM 2399 C CA . TYR A 1 306 ? 20.773 0.758 -5.372 1.00 64.81 306 TYR A CA 1
ATOM 2400 C C . TYR A 1 306 ? 20.892 2.226 -5.783 1.00 64.81 306 TYR A C 1
ATOM 2402 O O . TYR A 1 306 ? 21.982 2.808 -5.743 1.00 64.81 306 TYR A O 1
ATOM 2410 N N . ARG A 1 307 ? 19.772 2.815 -6.196 1.00 70.38 307 ARG A N 1
ATOM 2411 C CA . ARG A 1 307 ? 19.698 4.227 -6.538 1.00 70.38 307 ARG A CA 1
ATOM 2412 C C . ARG A 1 307 ? 19.017 4.958 -5.394 1.00 70.38 307 ARG A C 1
ATOM 2414 O O . ARG A 1 307 ? 17.940 4.573 -4.948 1.00 70.38 307 ARG A O 1
ATOM 2421 N N . ASN A 1 308 ? 19.656 6.013 -4.902 1.00 78.56 308 ASN A N 1
ATOM 2422 C CA . ASN A 1 308 ? 19.028 6.863 -3.904 1.00 78.56 308 ASN A CA 1
ATOM 2423 C C . ASN A 1 308 ? 17.792 7.539 -4.523 1.00 78.56 308 ASN A C 1
ATOM 2425 O O . ASN A 1 308 ? 17.856 8.034 -5.652 1.00 78.56 308 ASN A O 1
ATOM 2429 N N . PHE A 1 309 ? 16.682 7.557 -3.785 1.00 79.75 309 PHE A N 1
ATOM 2430 C CA . PHE A 1 309 ? 15.443 8.202 -4.201 1.00 79.75 309 PHE A CA 1
ATOM 2431 C C . PHE A 1 309 ? 15.650 9.686 -4.520 1.00 79.75 309 PHE A C 1
ATOM 2433 O O . PHE A 1 309 ? 15.183 10.144 -5.559 1.00 79.75 309 PHE A O 1
ATOM 2440 N N . ASP A 1 310 ? 16.412 10.420 -3.704 1.00 80.69 310 ASP A N 1
ATOM 2441 C CA . ASP A 1 310 ? 16.669 11.849 -3.940 1.00 80.69 310 ASP A CA 1
ATOM 2442 C C . ASP A 1 310 ? 17.436 12.085 -5.250 1.00 80.69 310 ASP A C 1
ATOM 2444 O O . ASP A 1 310 ? 17.104 12.974 -6.038 1.00 80.69 310 ASP A O 1
ATOM 2448 N N . ASP A 1 311 ? 18.412 11.223 -5.546 1.00 80.12 311 ASP A N 1
ATOM 2449 C CA . ASP A 1 311 ? 19.166 11.275 -6.799 1.00 80.12 311 ASP A CA 1
ATOM 2450 C C . ASP A 1 311 ? 18.302 10.890 -8.006 1.00 80.12 311 ASP A C 1
ATOM 2452 O O . ASP A 1 311 ? 18.478 11.433 -9.100 1.00 80.12 311 ASP A O 1
ATOM 2456 N N . ALA A 1 312 ? 17.388 9.929 -7.842 1.00 79.38 312 ALA A N 1
ATOM 2457 C CA . ALA A 1 312 ? 16.423 9.559 -8.872 1.00 79.38 312 ALA A CA 1
ATOM 2458 C C . ALA A 1 312 ? 15.445 10.712 -9.132 1.00 79.38 312 ALA A C 1
ATOM 2460 O O . ALA A 1 312 ? 15.283 11.123 -10.276 1.00 79.38 312 ALA A O 1
ATOM 2461 N N . LYS A 1 313 ? 14.904 11.327 -8.079 1.00 80.06 313 LYS A N 1
ATOM 2462 C CA . LYS A 1 313 ? 13.966 12.454 -8.142 1.00 80.06 313 LYS A CA 1
ATOM 2463 C C . LYS A 1 313 ? 14.515 13.663 -8.904 1.00 80.06 313 LYS A C 1
ATOM 2465 O O . LYS A 1 313 ? 13.751 14.354 -9.573 1.00 80.06 313 LYS A O 1
ATOM 2470 N N . LEU A 1 314 ? 15.822 13.915 -8.820 1.00 79.75 314 LEU A N 1
ATOM 2471 C CA . LEU A 1 314 ? 16.489 15.003 -9.546 1.00 79.75 314 LEU A CA 1
ATOM 2472 C C . LEU A 1 314 ? 16.768 14.680 -11.021 1.00 79.75 314 LEU A C 1
ATOM 2474 O O . LEU A 1 314 ? 16.801 15.585 -11.852 1.00 79.75 314 LEU A O 1
ATOM 2478 N N . LYS A 1 315 ? 17.021 13.408 -11.341 1.00 80.38 315 LYS A N 1
ATOM 2479 C CA . LYS A 1 315 ? 17.498 12.975 -12.666 1.00 80.38 315 LYS A CA 1
ATOM 2480 C C . LYS A 1 315 ? 16.380 12.454 -13.564 1.00 80.38 315 LYS A C 1
ATOM 2482 O O . LYS A 1 315 ? 16.483 12.558 -14.784 1.00 80.38 315 LYS A O 1
ATOM 2487 N N . GLU A 1 316 ? 15.343 11.872 -12.978 1.00 82.81 316 GLU A N 1
ATOM 2488 C CA . GLU A 1 316 ? 14.250 11.261 -13.716 1.00 82.81 316 GLU A CA 1
ATOM 2489 C C . GLU A 1 316 ? 13.223 12.296 -14.167 1.00 82.81 316 GLU A C 1
ATOM 2491 O O . GLU A 1 316 ? 12.820 13.199 -13.435 1.00 82.81 316 GLU A O 1
ATOM 2496 N N . THR A 1 317 ? 12.773 12.148 -15.410 1.00 79.31 317 THR A N 1
ATOM 2497 C CA . THR A 1 317 ? 11.828 13.083 -16.040 1.00 79.31 317 THR A CA 1
ATOM 2498 C C . THR A 1 317 ? 10.450 12.469 -16.262 1.00 79.31 317 THR A C 1
ATOM 2500 O O . THR A 1 317 ? 9.585 13.114 -16.867 1.00 79.31 317 THR A O 1
ATOM 2503 N N . GLY A 1 318 ? 10.229 11.246 -15.776 1.00 75.44 318 GLY A N 1
ATOM 2504 C CA . GLY A 1 318 ? 8.954 10.544 -15.859 1.00 75.44 318 GLY A CA 1
ATOM 2505 C C . GLY A 1 318 ? 7.819 11.279 -15.143 1.00 75.44 318 GLY A C 1
ATOM 2506 O O . GLY A 1 318 ? 8.034 12.165 -14.310 1.00 75.44 318 GLY A O 1
ATOM 2507 N N . ARG A 1 319 ? 6.570 10.952 -15.497 1.00 75.12 319 ARG A N 1
ATOM 2508 C CA . ARG A 1 319 ? 5.387 11.644 -14.948 1.00 75.12 319 ARG A CA 1
ATOM 2509 C C . ARG A 1 319 ? 5.283 11.487 -13.429 1.00 75.12 319 ARG A C 1
ATOM 2511 O O . ARG A 1 319 ? 4.973 12.474 -12.765 1.00 75.12 319 ARG A O 1
ATOM 2518 N N . ALA A 1 320 ? 5.595 10.300 -12.904 1.00 77.00 320 ALA A N 1
ATOM 2519 C CA . ALA A 1 320 ? 5.630 10.024 -11.468 1.00 77.00 320 ALA A CA 1
ATOM 2520 C C . ALA A 1 320 ? 6.632 10.943 -10.750 1.00 77.00 320 ALA A C 1
ATOM 2522 O O . ALA A 1 320 ? 6.292 11.648 -9.803 1.00 77.00 320 ALA A O 1
ATOM 2523 N N . TRP A 1 321 ? 7.848 11.035 -11.285 1.00 81.12 321 TRP A N 1
ATOM 2524 C CA . TRP A 1 321 ? 8.924 11.857 -10.733 1.00 81.12 321 TRP A CA 1
ATOM 2525 C C . TRP A 1 321 ? 8.624 13.353 -10.776 1.00 81.12 321 TRP A C 1
ATOM 2527 O O . TRP A 1 321 ? 8.910 14.062 -9.815 1.00 81.12 321 TRP A O 1
ATOM 2537 N N . ARG A 1 322 ? 7.975 13.844 -11.843 1.00 78.00 322 ARG A N 1
ATOM 2538 C CA . ARG A 1 322 ? 7.507 15.241 -11.920 1.00 78.00 322 ARG A CA 1
ATOM 2539 C C . ARG A 1 322 ? 6.425 15.560 -10.895 1.00 78.00 322 ARG A C 1
ATOM 2541 O O . ARG A 1 322 ? 6.343 16.696 -10.437 1.00 78.00 322 ARG A O 1
ATOM 2548 N N . TYR A 1 323 ? 5.566 14.595 -10.584 1.00 73.69 323 TYR A N 1
ATOM 2549 C CA . TYR A 1 323 ? 4.555 14.759 -9.546 1.00 73.69 323 TYR A CA 1
ATOM 2550 C C . TYR A 1 323 ? 5.224 14.880 -8.167 1.00 73.69 323 TYR A C 1
ATOM 2552 O O . TYR A 1 323 ? 4.973 15.842 -7.442 1.00 73.69 323 TYR A O 1
ATOM 2560 N N . LEU A 1 324 ? 6.176 13.990 -7.875 1.00 75.19 324 LEU A N 1
ATOM 2561 C CA . LEU A 1 324 ? 6.949 13.978 -6.629 1.00 75.19 324 LEU A CA 1
ATOM 2562 C C . LEU A 1 324 ? 7.869 15.203 -6.470 1.00 75.19 324 LEU A C 1
ATOM 2564 O O . LEU A 1 324 ? 8.059 15.710 -5.362 1.00 75.19 324 LEU A O 1
ATOM 2568 N N . SER A 1 325 ? 8.466 15.703 -7.558 1.00 69.88 325 SER A N 1
ATOM 2569 C CA . SER A 1 325 ? 9.377 16.858 -7.533 1.00 69.88 325 SER A CA 1
ATOM 2570 C C . SER A 1 325 ? 8.669 18.193 -7.331 1.00 69.88 325 SER A C 1
ATOM 2572 O O . SER A 1 325 ? 9.246 19.100 -6.738 1.00 69.88 325 SER A O 1
ATOM 2574 N N . LYS A 1 326 ? 7.397 18.300 -7.728 1.00 68.38 326 LYS A N 1
ATOM 2575 C CA . LYS A 1 326 ? 6.565 19.488 -7.486 1.00 68.38 326 LYS A CA 1
ATOM 2576 C C . LYS A 1 326 ? 6.128 19.653 -6.030 1.00 68.38 326 LYS A C 1
ATOM 2578 O O . LYS A 1 326 ? 5.448 20.627 -5.723 1.00 68.38 326 LYS A O 1
ATOM 2583 N N . GLY A 1 327 ? 6.497 18.722 -5.146 1.00 60.28 327 GLY A N 1
ATOM 2584 C CA . GLY A 1 327 ? 6.137 18.793 -3.734 1.00 60.28 327 GLY A CA 1
ATOM 2585 C C . GLY A 1 327 ? 4.627 18.778 -3.523 1.00 60.28 327 GLY A C 1
ATOM 2586 O O . GLY A 1 327 ? 4.154 19.379 -2.558 1.00 60.28 327 GLY A O 1
ATOM 2587 N N . TYR A 1 328 ? 3.870 18.129 -4.426 1.00 52.66 328 TYR A N 1
ATOM 2588 C CA . TYR A 1 328 ? 2.480 17.789 -4.137 1.00 52.66 328 TYR A CA 1
ATOM 2589 C C . TYR A 1 328 ? 2.505 17.058 -2.809 1.00 52.66 328 TYR A C 1
ATOM 2591 O O . TYR A 1 328 ? 3.143 16.012 -2.713 1.00 52.66 328 TYR A O 1
ATOM 2599 N N . LYS A 1 329 ? 1.939 17.707 -1.784 1.00 49.06 329 LYS A N 1
ATOM 2600 C CA . LYS A 1 329 ? 2.067 17.305 -0.389 1.00 49.06 329 LYS A CA 1
ATOM 2601 C C . LYS A 1 329 ? 1.630 15.852 -0.280 1.00 49.06 329 LYS A C 1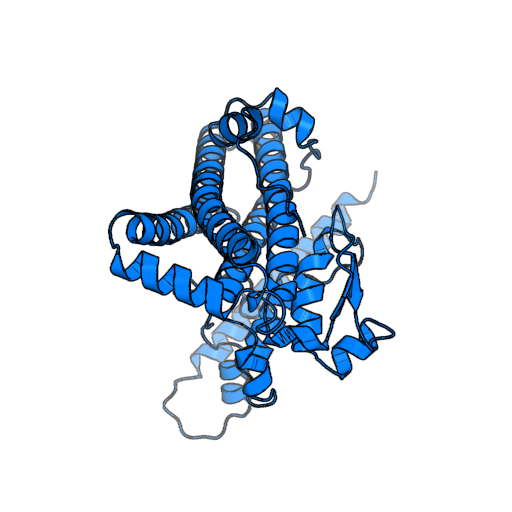
ATOM 2603 O O . LYS A 1 329 ? 0.441 15.563 -0.198 1.00 49.06 329 LYS A O 1
ATOM 2608 N N . GLU A 1 330 ? 2.599 14.945 -0.261 1.00 49.50 330 GLU A N 1
ATOM 2609 C CA . GLU A 1 330 ? 2.475 13.706 0.478 1.00 49.50 330 GLU A CA 1
ATOM 2610 C C . GLU A 1 330 ? 2.097 14.187 1.863 1.00 49.50 330 GLU A C 1
ATOM 2612 O O . GLU A 1 330 ? 2.903 14.871 2.498 1.00 49.50 330 GLU A O 1
ATOM 2617 N N . GLY A 1 331 ? 0.829 14.005 2.245 1.00 42.72 331 GLY A N 1
ATOM 2618 C CA . GLY A 1 331 ? 0.337 14.463 3.531 1.00 42.72 331 GLY A CA 1
ATOM 2619 C C . GLY A 1 331 ? 1.384 14.084 4.561 1.00 42.72 331 GLY A C 1
ATOM 2620 O O . GLY A 1 331 ? 1.696 12.901 4.733 1.00 42.72 331 GLY A O 1
ATOM 2621 N N . SER A 1 332 ? 2.022 15.090 5.156 1.00 36.00 332 SER A N 1
ATOM 2622 C CA . SER A 1 332 ? 2.773 14.892 6.377 1.00 36.00 332 SER A CA 1
ATOM 2623 C C . SER A 1 332 ? 1.760 14.237 7.289 1.00 36.00 332 SER A C 1
ATOM 2625 O O . SER A 1 332 ? 0.767 14.883 7.614 1.00 36.00 332 SER A O 1
ATOM 2627 N N . THR A 1 333 ? 1.938 12.946 7.575 1.00 37.47 333 THR A N 1
ATOM 2628 C CA . THR A 1 333 ? 1.200 12.260 8.628 1.00 37.47 333 THR A CA 1
ATOM 2629 C C . THR A 1 333 ? 1.482 13.069 9.881 1.00 37.47 333 THR A C 1
ATOM 2631 O O . THR A 1 333 ? 2.510 12.885 10.530 1.00 37.47 333 THR A O 1
ATOM 2634 N N . VAL A 1 334 ? 0.621 14.044 10.146 1.00 31.62 334 VAL A N 1
ATOM 2635 C CA . VAL A 1 334 ? 0.481 14.662 11.445 1.00 31.62 334 VAL A CA 1
ATOM 2636 C C . VAL A 1 334 ? -0.401 13.677 12.182 1.00 31.62 334 VAL A C 1
ATOM 2638 O O . VAL A 1 334 ? -1.620 13.801 12.198 1.00 31.62 334 VAL A O 1
ATOM 2641 N N . LEU A 1 335 ? 0.227 12.627 12.697 1.00 35.81 335 LEU A N 1
ATOM 2642 C CA . LEU A 1 335 ? -0.206 12.136 13.986 1.00 35.81 335 LEU A CA 1
ATOM 2643 C C . LEU A 1 335 ? 0.866 12.480 14.954 1.00 35.81 335 LEU A C 1
ATOM 2645 O O . LEU A 1 335 ? 1.921 11.822 14.943 1.00 35.81 335 LEU A O 1
#

Secondary structure (DSSP, 8-state):
---HHHHHHHHHHHHHHHHHHHHHHHHHHTT--TT-----HHHHHHHHHTPPPSSTTTT-GGGPPTTPPPP---HHHHHHHHHHHHHHHHHHHHHHHH-HHHHHHHHHHHHHHSS-TTTGGG-HHHHHHHHHHHHHHHHHHHHHHHHHHHHHHHHHHH--S-TT-HHHHHHHHHHHHHHHHHHHHHHHHHHHHHHH-GGGGGGEEEE--SSSPPEEEESS-SSHHHHHHH-HHHHHHHHHTTTTT-TTPPPHHHHHHHHHHHHH-SSS-HHHHTTS-HHHHHHHHHHHHHHHHHHHHHHH-TT--PPPHHHHHHH--SHHHHHHHTT--------

pLDDT: mean 71.82, std 16.41, range [31.62, 93.81]

Organism: Mollisia scopiformis (NCBI:txid149040)

Radius of gyration: 22.5 Å; chains: 1; bounding box: 61×62×54 Å